Protein 5IZE (pdb70)

Organism: Hantaan virus (strain 76-118) (NCBI:txid11602)

Radius of gyration: 27.07 Å; Cα contacts (8 Å, |Δi|>4): 512; chains: 2; bounding box: 59×76×70 Å

Secondary structure (DSSP, 8-state):
-HHHHHHHHHHHGGGS-SPPPHHHHHHHHHHHHHHHHHHHHHHHHHHT-S-SSS---HHHHHHHTT--HHHHHHHTTPBPTT-TT--BHHHHTT---SEEEEETTEEEEEEEEEES-HHHHHHHHHHHHHHHHHHHHHHHHHHHHTTSSSS--EEEEEEEEEESSSS-EEEE-SS-EE--/-HHHHHHHHHHHGGGS-SPPPHHHHHHHHHHHHHHHHHHHHHHHHHHT-S-SSS---HHHHHHHTT--HHHHHHHTTPBPTT-TT--BHHHHTT---SEEEEETTEEEEEEEEEES-HHHHHHHHHHHHHHHHHHHHHHHHHHHHTTSSSS--EEEEEEEEEE---EE-

GO terms:
  GO:0034062 5'-3' RNA polymerase activity (F, EXP)
  GO:0004519 endonuclease activity (F, IMP)
  GO:0075526 cap snatching (P, IMP)

Structure (mmCIF, N/CA/C/O backbone):
data_5IZE
#
_entry.id   5IZE
#
_cell.length_a   41.200
_cell.length_b   76.150
_cell.length_c   63.720
_cell.angle_alpha   90.00
_cell.angle_beta   103.97
_cell.angle_gamma   90.00
#
_symmetry.space_group_name_H-M   'P 1 21 1'
#
loop_
_entity.id
_entity.type
_entity.pdbx_description
1 polymer 'RNA-directed RNA polymerase L'
2 non-polymer 'MANGANESE (III) ION'
3 water water
#
loop_
_atom_site.group_PDB
_atom_site.id
_atom_site.type_symbol
_atom_site.label_atom_id
_atom_site.label_alt_id
_atom_site.label_comp_id
_atom_site.label_asym_id
_atom_site.label_entity_id
_atom_site.label_seq_id
_atom_site.pdbx_PDB_ins_code
_atom_site.Cartn_x
_atom_site.Cartn_y
_atom_site.Cartn_z
_atom_site.occupancy
_atom_site.B_iso_or_equiv
_atom_site.auth_seq_id
_atom_site.auth_comp_id
_atom_site.auth_asym_id
_atom_site.auth_atom_id
_atom_site.pdbx_PDB_model_num
ATOM 1 N N . GLY A 1 1 ? 43.554 45.468 14.685 1.00 53.65 0 GLY A N 1
ATOM 2 C CA . GLY A 1 1 ? 42.091 45.551 15.009 1.00 48.88 0 GLY A CA 1
ATOM 3 C C . GLY A 1 1 ? 41.806 46.563 16.108 1.00 47.33 0 GLY A C 1
ATOM 4 O O . GLY A 1 1 ? 41.139 47.565 15.881 1.00 46.17 0 GLY A O 1
ATOM 5 N N . MET A 1 2 ? 42.340 46.287 17.297 1.00 44.08 1 MET A N 1
ATOM 6 C CA . MET A 1 2 ? 42.319 47.233 18.435 1.00 49.40 1 MET A CA 1
ATOM 7 C C . MET A 1 2 ? 43.398 48.334 18.364 1.00 52.07 1 MET A C 1
ATOM 8 O O . MET A 1 2 ? 43.376 49.256 19.181 1.00 47.98 1 MET A O 1
ATOM 13 N N . ASP A 1 3 ? 44.324 48.242 17.404 1.00 55.14 2 ASP A N 1
ATOM 14 C CA . ASP A 1 3 ? 45.400 49.237 17.231 1.00 50.49 2 ASP A CA 1
ATOM 15 C C . ASP A 1 3 ? 44.778 50.560 16.879 1.00 42.71 2 ASP A C 1
ATOM 16 O O . ASP A 1 3 ? 45.021 51.589 17.494 1.00 47.76 2 ASP A O 1
ATOM 21 N N . LYS A 1 4 ? 43.960 50.462 15.888 1.00 36.61 3 LYS A N 1
ATOM 22 C CA . LYS A 1 4 ? 43.111 51.518 15.401 1.00 42.77 3 LYS A CA 1
ATOM 23 C C . LYS A 1 4 ? 42.348 52.224 16.524 1.00 37.76 3 LYS A C 1
ATOM 24 O O . LYS A 1 4 ? 42.284 53.452 16.589 1.00 36.72 3 LYS A O 1
ATOM 30 N N . TYR A 1 5 ? 41.727 51.445 17.368 1.00 33.26 4 TYR A N 1
ATOM 31 C CA . TYR A 1 5 ? 40.934 51.968 18.477 1.00 32.97 4 TYR A CA 1
ATOM 32 C C . TYR A 1 5 ? 41.787 52.532 19.615 1.00 32.45 4 TYR A C 1
ATOM 33 O O . TYR A 1 5 ? 41.394 53.502 20.238 1.00 28.43 4 TYR A O 1
ATOM 42 N N . ARG A 1 6 ? 42.960 51.949 19.834 1.00 32.99 5 ARG A N 1
ATOM 43 C CA . ARG A 1 6 ? 43.953 52.506 20.741 1.00 35.35 5 ARG A CA 1
ATOM 44 C C . ARG A 1 6 ? 44.360 53.923 20.298 1.00 35.50 5 ARG A C 1
ATOM 45 O O . ARG A 1 6 ? 44.414 54.856 21.109 1.00 34.54 5 ARG A O 1
ATOM 53 N N . GLU A 1 7 ? 44.609 54.087 19.004 1.00 38.63 6 GLU A N 1
ATOM 54 C CA . GLU A 1 7 ? 44.985 55.393 18.440 1.00 43.14 6 GLU A CA 1
ATOM 55 C C . GLU A 1 7 ? 43.853 56.415 18.518 1.00 37.01 6 GLU A C 1
ATOM 56 O O . GLU A 1 7 ? 44.084 57.561 18.911 1.00 36.14 6 GLU A O 1
ATOM 62 N N . ILE A 1 8 ? 42.639 55.993 18.163 1.00 33.51 7 ILE A N 1
ATOM 63 C CA . ILE A 1 8 ? 41.471 56.861 18.264 1.00 33.83 7 ILE A CA 1
ATOM 64 C C . ILE A 1 8 ? 41.275 57.278 19.711 1.00 29.91 7 ILE A C 1
ATOM 65 O O . ILE A 1 8 ? 41.082 58.458 19.996 1.00 30.73 7 ILE A O 1
ATOM 70 N N . HIS A 1 9 ? 41.335 56.304 20.614 1.00 27.05 8 HIS A N 1
ATOM 71 C CA . HIS A 1 9 ? 41.125 56.575 22.034 1.00 29.09 8 HIS A CA 1
ATOM 72 C C . HIS A 1 9 ? 42.086 57.657 22.523 1.00 28.69 8 HIS A C 1
ATOM 73 O O . HIS A 1 9 ? 41.685 58.594 23.205 1.00 27.52 8 HIS A O 1
ATOM 80 N N . ASN A 1 10 ? 43.354 57.541 22.148 1.00 32.13 9 ASN A N 1
ATOM 81 C CA . ASN A 1 10 ? 44.362 58.484 22.646 1.00 35.77 9 ASN A CA 1
ATOM 82 C C . ASN A 1 10 ? 44.235 59.893 22.082 1.00 37.02 9 ASN A C 1
ATOM 83 O O . ASN A 1 10 ? 44.759 60.844 22.660 1.00 45.43 9 ASN A O 1
ATOM 88 N N . LYS A 1 11 ? 43.484 60.033 20.997 1.00 36.93 10 LYS A N 1
ATOM 89 C CA . LYS A 1 11 ? 43.128 61.344 20.473 1.00 39.93 10 LYS A CA 1
ATOM 90 C C . LYS A 1 11 ? 41.912 61.989 21.147 1.00 38.75 10 LYS A C 1
ATOM 91 O O . LYS A 1 11 ? 41.642 63.174 20.931 1.00 43.97 10 LYS A O 1
ATOM 97 N N . LEU A 1 12 ? 41.179 61.235 21.966 1.00 34.06 11 LEU A N 1
ATOM 98 C CA . LEU A 1 12 ? 40.026 61.790 22.680 1.00 35.35 11 LEU A CA 1
ATOM 99 C C . LEU A 1 12 ? 40.445 62.791 23.761 1.00 40.28 11 LEU A C 1
ATOM 100 O O . LEU A 1 12 ? 39.705 63.728 24.048 1.00 43.29 11 LEU A O 1
ATOM 105 N N . LYS A 1 13 ? 41.629 62.583 24.337 1.00 46.38 12 LYS A N 1
ATOM 106 C CA . LYS A 1 13 ? 42.268 63.535 25.268 1.00 46.81 12 LYS A CA 1
ATOM 107 C C . LYS A 1 13 ? 41.342 63.818 26.460 1.00 44.25 12 LYS A C 1
ATOM 108 O O . LYS A 1 13 ? 41.030 62.891 27.193 1.00 51.08 12 LYS A O 1
ATOM 114 N N . GLU A 1 14 ? 40.855 65.051 26.627 1.00 44.48 13 GLU A N 1
ATOM 115 C CA . GLU A 1 14 ? 39.951 65.388 27.743 1.00 45.53 13 GLU A CA 1
ATOM 116 C C . GLU A 1 14 ? 38.644 64.566 27.782 1.00 33.29 13 GLU A C 1
ATOM 117 O O . GLU A 1 14 ? 38.075 64.351 28.843 1.00 37.46 13 GLU A O 1
ATOM 123 N N . PHE A 1 15 ? 38.189 64.078 26.636 1.00 32.47 14 PHE A N 1
ATOM 124 C CA . PHE A 1 15 ? 36.948 63.283 26.584 1.00 30.89 14 PHE A CA 1
ATOM 125 C C . PHE A 1 15 ? 37.131 61.789 26.843 1.00 33.32 14 PHE A C 1
ATOM 126 O O . PHE A 1 15 ? 36.153 61.058 26.912 1.00 36.30 14 PHE A O 1
ATOM 134 N N . SER A 1 16 ? 38.370 61.332 26.991 1.00 33.44 15 SER A N 1
ATOM 135 C CA . SER A 1 16 ? 38.618 60.047 27.629 1.00 33.91 15 SER A CA 1
ATOM 136 C C . SER A 1 16 ? 39.950 60.111 28.367 1.00 34.96 15 SER A C 1
ATOM 137 O O . SER A 1 16 ? 40.973 59.667 27.851 1.00 39.00 15 SER A O 1
ATOM 140 N N . PRO A 1 17 ? 39.936 60.699 29.582 1.00 38.34 16 PRO A N 1
ATOM 141 C CA . PRO A 1 17 ? 41.190 61.003 30.263 1.00 36.64 16 PRO A CA 1
ATOM 142 C C . PRO A 1 17 ? 41.914 59.795 30.860 1.00 38.43 16 PRO A C 1
ATOM 143 O O . PRO A 1 17 ? 43.076 59.920 31.220 1.00 42.35 16 PRO A O 1
ATOM 147 N N . GLY A 1 18 ? 41.246 58.648 30.965 1.00 38.96 17 GLY A N 1
ATOM 148 C CA . GLY A 1 18 ? 41.894 57.417 31.423 1.00 38.15 17 GLY A CA 1
ATOM 149 C C . GLY A 1 18 ? 42.440 56.588 30.271 1.00 37.14 17 GLY A C 1
ATOM 150 O O . GLY A 1 18 ? 41.781 56.447 29.244 1.00 34.34 17 GLY A O 1
ATOM 151 N N . THR A 1 19 ? 43.642 56.039 30.451 1.00 38.19 18 THR A N 1
ATOM 152 C CA . THR A 1 19 ? 44.210 55.018 29.557 1.00 34.70 18 THR A CA 1
ATOM 153 C C . THR A 1 19 ? 43.187 53.913 29.250 1.00 32.33 18 THR A C 1
ATOM 154 O O . THR A 1 19 ? 42.412 53.501 30.112 1.00 28.69 18 THR A O 1
ATOM 158 N N . LEU A 1 20 ? 43.192 53.434 28.017 1.00 29.45 19 LEU A N 1
ATOM 159 C CA . LEU A 1 20 ? 42.299 52.343 27.614 1.00 30.92 19 LEU A CA 1
ATOM 160 C C . LEU A 1 20 ? 42.513 51.115 28.514 1.00 30.74 19 LEU A C 1
ATOM 161 O O . LEU A 1 20 ? 43.653 50.695 28.722 1.00 34.42 19 LEU A O 1
ATOM 166 N N . THR A 1 21 ? 41.425 50.556 29.048 1.00 26.00 20 THR A N 1
ATOM 167 C CA . THR A 1 21 ? 41.484 49.372 29.928 1.00 29.06 20 THR A CA 1
ATOM 168 C C . THR A 1 21 ? 41.286 48.030 29.203 1.00 30.46 20 THR A C 1
ATOM 169 O O . THR A 1 21 ? 40.729 47.975 28.101 1.00 30.06 20 THR A O 1
ATOM 173 N N . ALA A 1 22 ? 41.714 46.941 29.842 1.00 28.41 21 ALA A N 1
ATOM 174 C CA .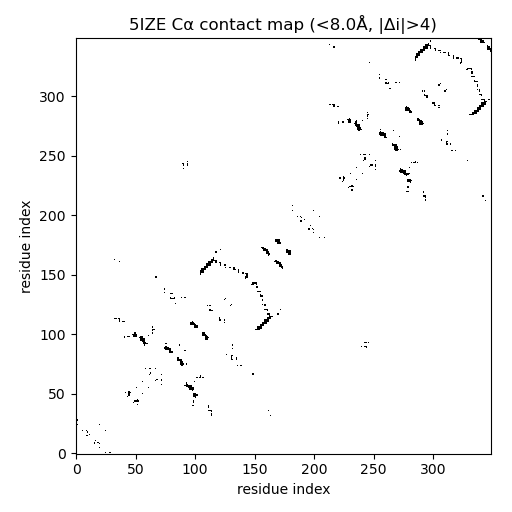 ALA A 1 22 ? 41.555 45.600 29.263 1.00 28.07 21 ALA A CA 1
ATOM 175 C C . ALA A 1 22 ? 40.080 45.239 29.088 1.00 27.31 21 ALA A C 1
ATOM 176 O O . ALA A 1 22 ? 39.680 44.711 28.046 1.00 28.01 21 ALA A O 1
ATOM 178 N N . VAL A 1 23 ? 39.278 45.544 30.100 1.00 27.82 22 VAL A N 1
ATOM 179 C CA . VAL A 1 23 ? 37.849 45.222 30.094 1.00 32.15 22 VAL A CA 1
ATOM 180 C C . VAL A 1 23 ? 37.157 45.975 28.953 1.00 30.13 22 VAL A C 1
ATOM 181 O O . VAL A 1 23 ? 36.333 45.396 28.249 1.00 30.28 22 VAL A O 1
ATOM 185 N N . GLU A 1 24 ? 37.512 47.244 28.759 1.00 26.30 23 GLU A N 1
ATOM 186 C CA . GLU A 1 24 ? 37.009 48.020 27.614 1.00 28.70 23 GLU A CA 1
ATOM 187 C C . GLU A 1 24 ? 37.303 47.339 26.310 1.00 27.77 23 GLU A C 1
ATOM 188 O O . GLU A 1 24 ? 36.403 47.162 25.479 1.00 26.38 23 GLU A O 1
ATOM 194 N N . CYS A 1 25 ? 38.577 46.991 26.129 1.00 25.32 24 CYS A N 1
ATOM 195 C CA . CYS A 1 25 ? 39.043 46.391 24.889 1.00 26.82 24 CYS A CA 1
ATOM 196 C C . CYS A 1 25 ? 38.322 45.090 24.563 1.00 25.70 24 CYS A C 1
ATOM 197 O O . CYS A 1 25 ? 37.982 44.831 23.410 1.00 25.82 24 CYS A O 1
ATOM 200 N N . ILE A 1 26 ? 38.084 44.285 25.588 1.00 26.56 25 ILE A N 1
ATOM 201 C CA . ILE A 1 26 ? 37.369 43.020 25.418 1.00 27.72 25 ILE A CA 1
ATOM 202 C C . ILE A 1 26 ? 35.927 43.286 24.960 1.00 27.32 25 ILE A C 1
ATOM 203 O O . ILE A 1 26 ? 35.461 42.636 24.006 1.00 26.35 25 ILE A O 1
ATOM 208 N N . ASP A 1 27 ? 35.252 44.242 25.605 1.00 26.83 26 ASP A N 1
ATOM 209 C CA . ASP A 1 27 ? 33.914 44.677 25.184 1.00 28.91 26 ASP A CA 1
ATOM 210 C C . ASP A 1 27 ? 33.914 45.162 23.734 1.00 24.54 26 ASP A C 1
ATOM 211 O O . ASP A 1 27 ? 33.025 44.820 22.956 1.00 21.65 26 ASP A O 1
ATOM 216 N N . TYR A 1 28 ? 34.903 45.976 23.388 1.00 20.64 27 TYR A N 1
ATOM 217 C CA . TYR A 1 28 ? 34.947 46.539 22.024 1.00 20.80 27 TYR A CA 1
ATOM 218 C C . TYR A 1 28 ? 35.204 45.438 20.996 1.00 21.61 27 TYR A C 1
ATOM 219 O O . TYR A 1 28 ? 34.570 45.429 19.928 1.00 20.52 27 TYR A O 1
ATOM 228 N N . LEU A 1 29 ? 36.101 44.504 21.314 1.00 21.90 28 LEU A N 1
ATOM 229 C CA . LEU A 1 29 ? 36.316 43.330 20.442 1.00 24.69 28 LEU A CA 1
ATOM 230 C C . LEU A 1 29 ? 35.039 42.524 20.235 1.00 23.11 28 LEU A C 1
ATOM 231 O O . LEU A 1 29 ? 34.715 42.148 19.109 1.00 24.94 28 LEU A O 1
ATOM 236 N N . ASP A 1 30 ? 34.313 42.290 21.319 1.00 20.31 29 ASP A N 1
ATOM 237 C CA . ASP A 1 30 ? 33.019 41.615 21.250 1.00 23.65 29 ASP A CA 1
ATOM 238 C C . ASP A 1 30 ? 32.023 42.337 20.309 1.00 22.19 29 ASP A C 1
ATOM 239 O O . ASP A 1 30 ? 31.306 41.690 19.537 1.00 21.77 29 ASP A O 1
ATOM 244 N N . ARG A 1 31 ? 32.000 43.669 20.359 1.00 19.85 30 ARG A N 1
ATOM 245 C CA . ARG A 1 31 ? 31.150 44.451 19.467 1.00 18.64 30 ARG A CA 1
ATOM 246 C C . ARG A 1 31 ? 31.566 44.268 18.017 1.00 17.99 30 ARG A C 1
ATOM 247 O O . ARG A 1 31 ? 30.712 44.127 17.137 1.00 19.72 30 ARG A O 1
ATOM 255 N N . LEU A 1 32 ? 32.869 44.228 17.777 1.00 19.66 31 LEU A N 1
ATOM 256 C CA . LEU A 1 32 ? 33.392 44.015 16.424 1.00 20.52 31 LEU A CA 1
ATOM 257 C C . LEU A 1 32 ? 33.042 42.618 15.909 1.00 20.76 31 LEU A C 1
ATOM 258 O O . LEU A 1 32 ? 32.662 42.467 14.752 1.00 19.59 31 LEU A O 1
ATOM 263 N N . TYR A 1 33 ? 33.142 41.614 16.772 1.00 20.50 32 TYR A N 1
ATOM 264 C CA . TYR A 1 33 ? 32.767 40.236 16.392 1.00 21.13 32 TYR A CA 1
ATOM 265 C C . TYR A 1 33 ? 31.296 40.077 16.073 1.00 18.58 32 TYR A C 1
ATOM 266 O O . TYR A 1 33 ? 30.952 39.306 15.163 1.00 19.78 32 TYR A O 1
ATOM 275 N N . ALA A 1 34 ? 30.450 40.783 16.818 1.00 18.81 33 ALA A N 1
ATOM 276 C CA . ALA A 1 34 ? 29.007 40.763 16.604 1.00 20.46 33 ALA A CA 1
ATOM 277 C C . ALA A 1 34 ? 28.663 41.350 15.231 1.00 20.73 33 ALA A C 1
ATOM 278 O O . ALA A 1 34 ? 27.825 40.796 14.498 1.00 18.80 33 ALA A O 1
ATOM 280 N N . VAL A 1 35 ? 29.386 42.412 14.849 1.00 19.25 34 VAL A N 1
ATOM 281 C CA . VAL A 1 35 ? 29.166 43.022 13.535 1.00 19.17 34 VAL A CA 1
ATOM 282 C C . VAL A 1 35 ? 29.673 42.124 12.425 1.00 18.40 34 VAL A C 1
ATOM 283 O O . VAL A 1 35 ? 29.021 42.019 11.360 1.00 17.63 34 VAL A O 1
ATOM 287 N N . ARG A 1 36 ? 30.808 41.482 12.660 1.00 18.13 35 ARG A N 1
ATOM 288 C CA . ARG A 1 36 ? 31.305 40.506 11.685 1.00 17.63 35 ARG A CA 1
ATOM 289 C C . ARG A 1 36 ? 30.280 39.379 11.487 1.00 16.47 35 ARG A C 1
ATOM 290 O O . ARG A 1 36 ? 29.998 38.988 10.375 1.00 17.13 35 ARG A O 1
ATOM 298 N N . HIS A 1 37 ? 29.718 38.886 12.575 1.00 15.37 36 HIS A N 1
ATOM 299 C CA . HIS A 1 37 ? 28.699 37.841 12.489 1.00 16.41 36 HIS A CA 1
ATOM 300 C C . HIS A 1 37 ? 27.527 38.304 11.628 1.00 16.75 36 HIS A C 1
ATOM 301 O O . HIS A 1 37 ? 27.098 37.619 10.686 1.00 16.05 36 HIS A O 1
ATOM 308 N N . ASP A 1 38 ? 27.037 39.498 11.944 1.00 16.62 37 ASP A N 1
ATOM 309 C CA . ASP A 1 38 ? 25.861 40.021 11.258 1.00 18.56 37 ASP A CA 1
ATOM 310 C C . ASP A 1 38 ? 26.091 40.308 9.780 1.00 16.71 37 ASP A C 1
ATOM 311 O O . ASP A 1 38 ? 25.190 40.072 8.951 1.00 16.52 37 ASP A O 1
ATOM 316 N N . ILE A 1 39 ? 27.283 40.775 9.438 1.00 14.29 38 ILE A N 1
ATOM 317 C CA . ILE A 1 39 ? 27.590 41.017 8.023 1.00 15.33 38 ILE A CA 1
ATOM 318 C C . ILE A 1 39 ? 27.613 39.695 7.259 1.00 15.53 38 ILE A C 1
ATOM 319 O O . ILE A 1 39 ? 27.013 39.587 6.190 1.00 14.48 38 ILE A O 1
ATOM 324 N N . VAL A 1 40 ? 28.294 38.693 7.801 1.00 15.48 39 VAL A N 1
ATOM 325 C CA . VAL A 1 40 ? 28.386 37.388 7.105 1.00 14.76 39 VAL A CA 1
ATOM 326 C C . VAL A 1 40 ? 26.992 36.745 7.020 1.00 14.42 39 VAL A C 1
ATOM 327 O O . VAL A 1 40 ? 26.626 36.165 6.003 1.00 14.65 39 VAL A O 1
ATOM 331 N N . ASP A 1 41 ? 26.213 36.884 8.091 1.00 14.05 40 ASP A N 1
ATOM 332 C CA . ASP A 1 41 ? 24.818 36.434 8.081 1.00 14.75 40 ASP A CA 1
ATOM 333 C C . ASP A 1 41 ? 23.995 37.142 6.971 1.00 14.92 40 ASP A C 1
ATOM 334 O O . ASP A 1 41 ? 23.262 36.486 6.229 1.00 15.18 40 ASP A O 1
ATOM 339 N N . GLN A 1 42 ? 24.160 38.461 6.844 1.00 15.61 41 GLN A N 1
ATOM 340 C CA . GLN A 1 42 ? 23.509 39.215 5.780 1.00 16.30 41 GLN A CA 1
ATOM 341 C C . GLN A 1 42 ? 23.931 38.748 4.382 1.00 16.01 41 GLN A C 1
ATOM 342 O O . GLN A 1 42 ? 23.108 38.728 3.465 1.00 16.09 41 GLN A O 1
ATOM 348 N N . MET A 1 43 ? 25.206 38.386 4.229 1.00 14.62 42 MET A N 1
ATOM 349 C CA . MET A 1 43 ? 25.709 37.878 2.949 1.00 14.15 42 MET A CA 1
ATOM 350 C C . MET A 1 43 ? 24.960 36.634 2.501 1.00 14.50 42 MET A C 1
ATOM 351 O O . MET A 1 43 ? 24.585 36.515 1.339 1.00 16.56 42 MET A O 1
ATOM 356 N N . ILE A 1 44 ? 24.767 35.719 3.438 1.00 15.52 43 ILE A N 1
ATOM 357 C CA . ILE A 1 44 ? 24.034 34.472 3.187 1.00 16.01 43 ILE A CA 1
ATOM 358 C C . ILE A 1 44 ? 22.557 34.772 2.912 1.00 17.17 43 ILE A C 1
ATOM 359 O O . ILE A 1 44 ? 21.932 34.182 2.002 1.00 16.77 43 ILE A O 1
ATOM 364 N N . LYS A 1 45 ? 21.999 35.710 3.675 1.00 16.29 44 LYS A N 1
ATOM 365 C CA . LYS A 1 45 ? 20.605 36.123 3.481 1.00 18.11 44 LYS A CA 1
ATOM 366 C C . LYS A 1 45 ? 20.365 36.748 2.123 1.00 20.04 44 LYS A C 1
ATOM 367 O O . LYS A 1 45 ? 19.292 36.561 1.528 1.00 21.71 44 LYS A O 1
ATOM 373 N N . HIS A 1 46 ? 21.359 37.455 1.613 1.00 18.25 45 HIS A N 1
ATOM 374 C CA . HIS A 1 46 ? 21.199 38.160 0.344 1.00 19.85 45 HIS A CA 1
ATOM 375 C C . HIS A 1 46 ? 20.872 37.212 -0.808 1.00 20.87 45 HIS A C 1
ATOM 376 O O . HIS A 1 46 ? 19.975 37.489 -1.624 1.00 22.62 45 HIS A O 1
ATOM 383 N N . ASP A 1 47 ? 21.572 36.096 -0.881 1.00 19.16 46 ASP A N 1
ATOM 384 C CA . ASP A 1 47 ? 21.435 35.227 -2.067 1.00 19.34 46 ASP A CA 1
ATOM 385 C C . ASP A 1 47 ? 21.301 33.730 -1.800 1.00 19.95 46 ASP A C 1
ATOM 386 O O . ASP A 1 47 ? 21.343 32.935 -2.738 1.00 20.54 46 ASP A O 1
ATOM 391 N N . TRP A 1 48 ? 21.112 33.336 -0.539 1.00 18.59 47 TRP A N 1
ATOM 392 C CA . TRP A 1 48 ? 20.884 31.933 -0.202 1.00 18.28 47 TRP A CA 1
ATOM 393 C C . TRP A 1 48 ? 19.601 31.731 0.591 1.00 18.11 47 TRP A C 1
ATOM 394 O O . TRP A 1 48 ? 18.760 30.917 0.194 1.00 18.80 47 TRP A O 1
ATOM 405 N N . SER A 1 49 ? 19.444 32.456 1.695 1.00 16.35 48 SER A N 1
ATOM 406 C CA . SER A 1 49 ? 18.387 32.169 2.659 1.00 17.00 48 SER A CA 1
ATOM 407 C C . SER A 1 49 ? 17.003 32.487 2.129 1.00 18.06 48 SER A C 1
ATOM 408 O O . SER A 1 49 ? 16.827 33.436 1.357 1.00 19.21 48 SER A O 1
ATOM 411 N N . ASP A 1 50 ? 16.022 31.693 2.558 1.00 19.11 49 ASP A N 1
ATOM 412 C CA . ASP A 1 50 ? 14.621 32.048 2.348 1.00 20.07 49 ASP A CA 1
ATOM 413 C C . ASP A 1 50 ? 14.237 33.198 3.262 1.00 20.11 49 ASP A C 1
ATOM 414 O O . ASP A 1 50 ? 13.384 34.008 2.910 1.00 22.90 49 ASP A O 1
ATOM 419 N N . ASN A 1 51 ? 14.854 33.256 4.444 1.00 21.05 50 ASN A N 1
ATOM 420 C CA . ASN A 1 51 ? 14.572 34.322 5.409 1.00 21.47 50 ASN A CA 1
ATOM 421 C C . ASN A 1 51 ? 15.507 35.507 5.214 1.00 22.72 50 ASN A C 1
ATOM 422 O O . ASN A 1 51 ? 16.623 35.524 5.715 1.00 25.84 50 ASN A O 1
ATOM 427 N N . LYS A 1 52 ? 15.045 36.484 4.443 1.00 23.10 51 LYS A N 1
ATOM 428 C CA . LYS A 1 52 ? 15.893 37.607 4.038 1.00 29.08 51 LYS A CA 1
ATOM 429 C C . LYS A 1 52 ? 16.058 38.642 5.145 1.00 29.70 51 LYS A C 1
ATOM 430 O O . LYS A 1 52 ? 17.018 39.408 5.112 1.00 30.51 51 LYS A O 1
ATOM 436 N N . ASP A 1 53 ? 15.136 38.673 6.109 1.00 32.33 52 ASP A N 1
ATOM 437 C CA . ASP A 1 53 ? 15.107 39.737 7.115 1.00 41.24 52 ASP A CA 1
ATOM 438 C C . ASP A 1 53 ? 15.684 39.313 8.455 1.00 46.81 52 ASP A C 1
ATOM 439 O O . ASP A 1 53 ? 16.635 39.933 8.944 1.00 53.24 52 ASP A O 1
ATOM 444 N N . SER A 1 54 ? 15.135 38.264 9.050 1.00 38.15 53 SER A N 1
ATOM 445 C CA . SER A 1 54 ? 15.653 37.819 10.334 1.00 39.11 53 SER A CA 1
ATOM 446 C C . SER A 1 54 ? 15.624 36.316 10.461 1.00 32.11 53 SER A C 1
ATOM 447 O O . SER A 1 54 ? 15.050 35.629 9.640 1.00 28.62 53 SER A O 1
ATOM 450 N N . GLU A 1 55 ? 16.309 35.823 11.481 1.00 31.54 54 GLU A N 1
ATOM 451 C CA . GLU A 1 55 ? 16.244 34.416 11.858 1.00 29.50 54 GLU A CA 1
ATOM 452 C C . GLU A 1 55 ? 14.808 34.022 12.258 1.00 29.16 54 GLU A C 1
ATOM 453 O O . GLU A 1 55 ? 14.044 34.835 12.754 1.00 29.58 54 GLU A O 1
ATOM 459 N N . GLU A 1 56 ? 14.469 32.766 12.027 1.00 24.82 55 GLU A N 1
ATOM 460 C CA . GLU A 1 56 ? 13.113 32.287 12.159 1.00 27.76 55 GLU A CA 1
ATOM 461 C C . GLU A 1 56 ? 13.105 31.108 13.104 1.00 23.70 55 GLU A C 1
ATOM 462 O O . GLU A 1 56 ? 14.060 30.332 13.129 1.00 25.25 55 GLU A O 1
ATOM 468 N N . ALA A 1 57 ? 12.029 30.964 13.877 1.00 21.68 56 ALA A N 1
ATOM 469 C CA . ALA A 1 57 ? 11.877 29.824 14.788 1.00 21.12 56 ALA A CA 1
ATOM 470 C C . ALA A 1 57 ? 11.684 28.521 13.996 1.00 19.52 56 ALA A C 1
ATOM 471 O O . ALA A 1 57 ? 10.982 28.505 12.976 1.00 20.94 56 ALA A O 1
ATOM 473 N N . ILE A 1 58 ? 12.320 27.453 14.469 1.00 18.60 57 ILE A N 1
ATOM 474 C CA . ILE A 1 58 ? 12.272 26.145 13.797 1.00 17.49 57 ILE A CA 1
ATOM 475 C C . ILE A 1 58 ? 10.831 25.657 13.571 1.00 18.41 57 ILE A C 1
ATOM 476 O O . ILE A 1 58 ? 10.520 25.160 12.503 1.00 17.19 57 ILE A O 1
ATOM 481 N N . GLY A 1 59 ? 9.955 25.844 14.556 1.00 20.32 58 GLY A N 1
ATOM 482 C CA . GLY A 1 59 ? 8.530 25.463 14.399 1.00 20.67 58 GLY A CA 1
ATOM 483 C C . GLY A 1 59 ? 7.856 26.160 13.219 1.00 20.09 58 GLY A C 1
ATOM 484 O O . GLY A 1 59 ? 7.084 25.552 12.466 1.00 22.03 58 GLY A O 1
ATOM 485 N N . LYS A 1 60 ? 8.200 27.428 13.030 1.00 20.20 59 LYS A N 1
ATOM 486 C CA . LYS A 1 60 ? 7.678 28.238 11.920 1.00 24.09 59 LYS A CA 1
ATOM 487 C C . LYS A 1 60 ? 8.215 27.764 10.577 1.00 20.41 59 LYS A C 1
ATOM 488 O O . LYS A 1 60 ? 7.480 27.683 9.593 1.00 20.50 59 LYS A O 1
ATOM 494 N N . VAL A 1 61 ? 9.508 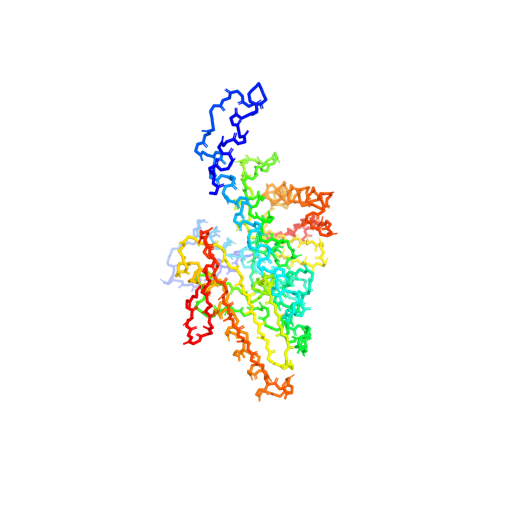27.449 10.529 1.00 21.46 60 VAL A N 1
ATOM 495 C CA . VAL A 1 61 ? 10.120 26.924 9.303 1.00 18.07 60 VAL A CA 1
ATOM 496 C C . VAL A 1 61 ? 9.423 25.629 8.868 1.00 15.75 60 VAL A C 1
ATOM 497 O O . VAL A 1 61 ? 9.171 25.422 7.682 1.00 17.35 60 VAL A O 1
ATOM 501 N N . LEU A 1 62 ? 9.123 24.769 9.837 1.00 16.22 61 LEU A N 1
ATOM 502 C CA . LEU A 1 62 ? 8.399 23.509 9.554 1.00 19.39 61 LEU A CA 1
ATOM 503 C C . LEU A 1 62 ? 7.043 23.781 8.907 1.00 19.57 61 LEU A C 1
ATOM 504 O O . LEU A 1 62 ? 6.700 23.174 7.889 1.00 19.54 61 LEU A O 1
ATOM 509 N N . LEU A 1 63 ? 6.318 24.749 9.451 1.00 21.20 62 LEU A N 1
ATOM 510 C CA . LEU A 1 63 ? 5.050 25.191 8.841 1.00 22.36 62 LEU A CA 1
ATOM 511 C C . LEU A 1 63 ? 5.253 25.713 7.412 1.00 22.26 62 LEU A C 1
ATOM 512 O O . LEU A 1 63 ? 4.551 25.301 6.490 1.00 21.73 62 LEU A O 1
ATOM 517 N N . PHE A 1 64 ? 6.245 26.589 7.225 1.00 22.82 63 PHE A N 1
ATOM 518 C CA . PHE A 1 64 ? 6.576 27.102 5.898 1.00 22.71 63 PHE A CA 1
ATOM 519 C C . PHE A 1 64 ? 6.928 25.979 4.911 1.00 21.51 63 PHE A C 1
ATOM 520 O O . PHE A 1 64 ? 6.654 26.094 3.721 1.00 22.36 63 PHE A O 1
ATOM 528 N N . ALA A 1 65 ? 7.549 24.914 5.412 1.00 20.78 64 ALA A N 1
ATOM 529 C CA . ALA A 1 65 ? 7.919 23.762 4.592 1.00 21.19 64 ALA A CA 1
ATOM 530 C C . ALA A 1 65 ? 6.776 22.779 4.324 1.00 24.07 64 ALA A C 1
ATOM 531 O O . ALA A 1 65 ? 6.987 21.762 3.655 1.00 24.96 64 ALA A O 1
ATOM 533 N N . GLY A 1 66 ? 5.582 23.068 4.835 1.00 23.54 65 GLY A N 1
ATOM 534 C CA . GLY A 1 66 ? 4.415 22.261 4.549 1.00 24.66 65 GLY A CA 1
ATOM 535 C C . GLY A 1 66 ? 4.074 21.214 5.584 1.00 22.58 65 GLY A C 1
ATOM 536 O O . GLY A 1 66 ? 3.229 20.367 5.327 1.00 25.78 65 GLY A O 1
ATOM 537 N N . VAL A 1 67 ? 4.717 21.248 6.754 1.00 21.42 66 VAL A N 1
ATOM 538 C CA . VAL A 1 67 ? 4.379 20.303 7.810 1.00 21.40 66 VAL A CA 1
ATOM 539 C C . VAL A 1 67 ? 3.033 20.771 8.378 1.00 21.46 66 VAL A C 1
ATOM 540 O O . VAL A 1 67 ? 2.904 21.930 8.800 1.00 23.91 66 VAL A O 1
ATOM 544 N N . PRO A 1 68 ? 2.036 19.873 8.416 1.00 21.42 67 PRO A N 1
ATOM 545 C CA . PRO A 1 68 ? 0.724 20.316 8.932 1.00 22.08 67 PRO A CA 1
ATOM 546 C C . PRO A 1 68 ? 0.761 20.753 10.396 1.00 21.16 67 PRO A C 1
ATOM 547 O O . PRO A 1 68 ? 1.516 20.219 11.212 1.00 21.38 67 PRO A O 1
ATOM 551 N N . SER A 1 69 ? -0.073 21.720 10.721 1.00 21.87 68 SER A N 1
ATOM 552 C CA . SER A 1 69 ? -0.098 22.267 12.059 1.00 22.79 68 SER A CA 1
ATOM 553 C C . SER A 1 69 ? -0.411 21.190 13.113 1.00 21.58 68 SER A C 1
ATOM 554 O O . SER A 1 69 ? 0.136 21.227 14.213 1.00 21.90 68 SER A O 1
ATOM 557 N N . ASN A 1 70 ? -1.269 20.216 12.781 1.00 25.06 69 ASN A N 1
ATOM 558 C CA . ASN A 1 70 ? -1.569 19.123 13.736 1.00 24.57 69 ASN A CA 1
ATOM 559 C C . ASN A 1 70 ? -0.351 18.223 14.007 1.00 22.40 69 ASN A C 1
ATOM 560 O O . ASN A 1 70 ? -0.186 17.699 15.096 1.00 21.82 69 ASN A O 1
ATOM 565 N N . ILE A 1 71 ? 0.486 18.056 12.993 1.00 21.99 70 ILE A N 1
ATO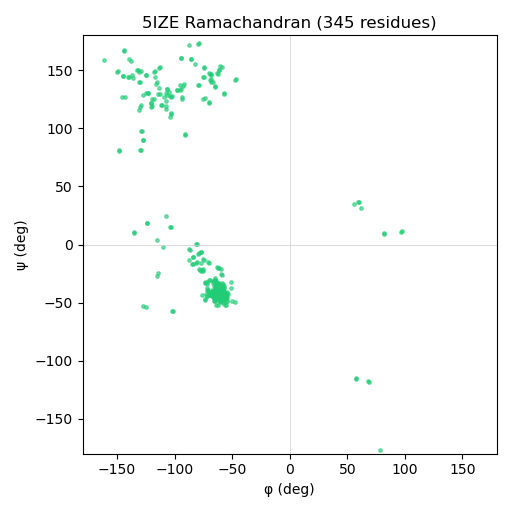M 566 C CA . ILE A 1 71 ? 1.744 17.266 13.141 1.00 22.68 70 ILE A CA 1
ATOM 567 C C . ILE A 1 71 ? 2.731 18.002 14.051 1.00 21.26 70 ILE A C 1
ATOM 568 O O . ILE A 1 71 ? 3.335 17.413 14.962 1.00 22.10 70 ILE A O 1
ATOM 573 N N . ILE A 1 72 ? 2.845 19.307 13.844 1.00 21.61 71 ILE A N 1
ATOM 574 C CA . ILE A 1 72 ? 3.702 20.133 14.701 1.00 25.57 71 ILE A CA 1
ATOM 575 C C . ILE A 1 72 ? 3.241 20.051 16.152 1.00 24.06 71 ILE A C 1
ATOM 576 O O . ILE A 1 72 ? 4.054 19.848 17.058 1.00 23.17 71 ILE A O 1
ATOM 581 N N . THR A 1 73 ? 1.928 20.158 16.378 1.00 25.54 72 THR A N 1
ATOM 582 C CA . THR A 1 73 ? 1.401 20.022 17.724 1.00 24.57 72 THR A CA 1
ATOM 583 C C . THR A 1 73 ? 1.760 18.664 18.339 1.00 23.26 72 THR A C 1
ATOM 584 O O . THR A 1 73 ? 2.216 18.604 19.487 1.00 26.22 72 THR A O 1
ATOM 588 N N . ALA A 1 74 ? 1.551 17.584 17.591 1.00 23.39 73 ALA A N 1
ATOM 589 C CA . ALA A 1 74 ? 1.892 16.228 18.052 1.00 23.99 73 ALA A CA 1
ATOM 590 C C . ALA A 1 74 ? 3.372 16.100 18.450 1.00 26.31 73 ALA A C 1
ATOM 591 O O . ALA A 1 74 ? 3.703 15.470 19.451 1.00 29.34 73 ALA A O 1
ATOM 593 N N . LEU A 1 75 ? 4.241 16.721 17.662 1.00 25.81 74 LEU A N 1
ATOM 594 C CA . LEU A 1 75 ? 5.698 16.661 17.901 1.00 25.29 74 LEU A CA 1
ATOM 595 C C . LEU A 1 75 ? 6.145 17.348 19.191 1.00 28.44 74 LEU A C 1
ATOM 596 O O . LEU A 1 75 ? 7.105 16.903 19.822 1.00 29.13 74 LEU A O 1
ATOM 601 N N . GLU A 1 76 ? 5.432 18.403 19.591 1.00 31.08 75 GLU A N 1
ATOM 602 C CA . GLU A 1 76 ? 5.821 19.229 20.754 1.00 33.82 75 GLU A CA 1
ATOM 603 C C . GLU A 1 76 ? 6.119 18.507 22.080 1.00 36.81 75 GLU A C 1
ATOM 604 O O . GLU A 1 76 ? 7.050 18.914 22.809 1.00 35.65 75 GLU A O 1
ATOM 610 N N . LYS A 1 77 ? 5.356 17.445 22.382 1.00 37.92 76 LYS A N 1
ATOM 611 C CA . LYS A 1 77 ? 5.498 16.724 23.670 1.00 42.05 76 LYS A CA 1
ATOM 612 C C . LYS A 1 77 ? 6.715 15.816 23.697 1.00 36.72 76 LYS A C 1
ATOM 613 O O . LYS A 1 77 ? 7.142 15.403 24.774 1.00 41.44 76 LYS A O 1
ATOM 619 N N . LYS A 1 78 ? 7.298 15.522 22.534 1.00 35.86 77 LYS A N 1
ATOM 620 C CA . LYS A 1 78 ? 8.375 14.544 22.471 1.00 33.21 77 LYS A CA 1
ATOM 621 C C . LYS A 1 78 ? 9.685 15.114 23.006 1.00 32.68 77 LYS A C 1
ATOM 622 O O . LYS A 1 78 ? 9.965 16.287 22.828 1.00 34.53 77 LYS A O 1
ATOM 628 N N . ILE A 1 79 ? 10.468 14.267 23.668 1.00 33.78 78 ILE A N 1
ATOM 629 C CA . ILE A 1 79 ? 11.775 14.646 24.212 1.00 36.44 78 ILE A CA 1
ATOM 630 C C . ILE A 1 79 ? 12.855 14.195 23.231 1.00 34.52 78 ILE A C 1
ATOM 631 O O . ILE A 1 79 ? 12.852 13.055 22.770 1.00 32.84 78 ILE A O 1
ATOM 636 N N . ILE A 1 80 ? 13.794 15.091 22.939 1.00 34.63 79 ILE A N 1
ATOM 637 C CA . ILE A 1 80 ? 14.851 14.823 21.960 1.00 31.02 79 ILE A CA 1
ATOM 638 C C . ILE A 1 80 ? 15.800 13.783 22.557 1.00 32.49 79 ILE A C 1
ATOM 639 O O . ILE A 1 80 ? 16.354 14.029 23.631 1.00 38.97 79 ILE A O 1
ATOM 644 N N . PRO A 1 81 ? 15.993 12.623 21.876 1.00 37.54 80 PRO A N 1
ATOM 645 C CA . PRO A 1 81 ? 16.997 11.677 22.374 1.00 38.38 80 PRO A CA 1
ATOM 646 C C . PRO A 1 81 ? 18.425 12.201 22.320 1.00 42.17 80 PRO A C 1
ATOM 647 O O . PRO A 1 81 ? 18.886 12.814 21.335 1.00 37.99 80 PRO A O 1
ATOM 651 N N . ASN A 1 82 ? 19.071 11.954 23.411 1.00 44.26 81 ASN A N 1
ATOM 652 C CA . ASN A 1 82 ? 20.453 12.298 23.575 1.00 46.83 81 ASN A CA 1
ATOM 653 C C . ASN A 1 82 ? 20.711 13.814 23.465 1.00 45.11 81 ASN A C 1
ATOM 654 O O . ASN A 1 82 ? 21.778 14.241 23.028 1.00 45.95 81 ASN A O 1
ATOM 659 N N . HIS A 1 83 ? 19.754 14.626 23.865 1.00 38.02 82 HIS A N 1
ATOM 660 C CA . HIS A 1 83 ? 19.951 16.065 23.953 1.00 34.50 82 HIS A CA 1
ATOM 661 C C . HIS A 1 83 ? 20.737 16.337 25.260 1.00 36.13 82 HIS A C 1
ATOM 662 O O . HIS A 1 83 ? 20.425 15.734 26.290 1.00 32.75 82 HIS A O 1
ATOM 669 N N . PRO A 1 84 ? 21.747 17.237 25.228 1.00 37.06 83 PRO A N 1
ATOM 670 C CA . PRO A 1 84 ? 22.551 17.466 26.449 1.00 37.57 83 PRO A CA 1
ATOM 671 C C . PRO A 1 84 ? 21.814 17.955 27.714 1.00 35.66 83 PRO A C 1
ATOM 672 O O . PRO A 1 84 ? 22.353 17.844 28.809 1.00 40.34 83 PRO A O 1
ATOM 676 N N . THR A 1 85 ? 20.634 18.541 27.542 1.00 33.63 84 THR A N 1
ATOM 677 C CA . THR A 1 85 ? 19.743 18.941 28.643 1.00 35.07 84 THR A CA 1
ATOM 678 C C . THR A 1 85 ? 18.300 18.366 28.596 1.00 33.59 84 THR A C 1
ATOM 679 O O . THR A 1 85 ? 17.397 18.875 29.270 1.00 36.82 84 THR A O 1
ATOM 683 N N . GLY A 1 86 ? 18.075 17.304 27.828 1.00 31.30 85 GLY A N 1
ATOM 684 C CA . GLY A 1 86 ? 16.736 16.668 27.753 1.00 33.99 85 GLY A CA 1
ATOM 685 C C . GLY A 1 86 ? 15.604 17.582 27.275 1.00 33.29 85 GLY A C 1
ATOM 686 O O . GLY A 1 86 ? 14.470 17.487 27.738 1.00 36.71 85 GLY A O 1
ATOM 687 N N . LYS A 1 87 ? 15.921 18.466 26.338 1.00 30.92 86 LYS A N 1
ATOM 688 C CA . LYS A 1 87 ? 14.988 19.467 25.824 1.00 29.29 86 LYS A CA 1
ATOM 689 C C . LYS A 1 87 ? 13.867 18.807 25.012 1.00 27.59 86 LYS A C 1
ATOM 690 O O . LYS A 1 87 ? 14.096 17.817 24.301 1.00 27.42 86 LYS A O 1
ATOM 696 N N . SER A 1 88 ? 12.658 19.346 25.153 1.00 26.93 87 SER A N 1
ATOM 697 C CA . SER A 1 88 ? 11.495 18.883 24.398 1.00 29.78 87 SER A CA 1
ATOM 698 C C . SER A 1 88 ? 11.453 19.589 23.043 1.00 27.08 87 SER A C 1
ATOM 699 O O . SER A 1 88 ? 12.014 20.661 22.883 1.00 27.22 87 SER A O 1
ATOM 702 N N . LEU A 1 89 ? 10.734 19.018 22.091 1.00 25.83 88 LEU A N 1
ATOM 703 C CA . LEU A 1 89 ? 10.544 19.709 20.819 1.00 24.82 88 LEU A CA 1
ATOM 704 C C . LEU A 1 89 ? 9.751 21.000 20.944 1.00 24.08 88 LEU A C 1
ATOM 705 O O . LEU A 1 89 ? 9.995 21.912 20.190 1.00 26.34 88 LEU A O 1
ATOM 710 N N . LYS A 1 90 ? 8.828 21.097 21.911 1.00 25.74 89 LYS A N 1
ATOM 711 C CA . LYS A 1 90 ? 8.136 22.368 22.162 1.00 24.38 89 LYS A CA 1
ATOM 712 C C . LYS A 1 90 ? 9.129 23.521 22.421 1.00 24.87 89 LYS A C 1
ATOM 713 O O . LYS A 1 90 ? 8.965 24.615 21.901 1.00 25.05 89 LYS A O 1
ATOM 719 N N . ALA A 1 91 ? 10.172 23.252 23.202 1.00 23.98 90 ALA A N 1
ATOM 720 C CA . ALA A 1 91 ? 11.218 24.251 23.471 1.00 26.31 90 ALA A CA 1
ATOM 721 C C . ALA A 1 91 ? 12.111 24.432 22.234 1.00 24.57 90 ALA A C 1
ATOM 722 O O . ALA A 1 91 ? 12.401 25.549 21.803 1.00 25.98 90 ALA A O 1
ATOM 724 N N . PHE A 1 92 ? 12.539 23.308 21.674 1.00 22.79 91 PHE A N 1
ATOM 725 C CA . PHE A 1 92 ? 13.418 23.316 20.488 1.00 22.62 91 PHE A CA 1
ATOM 726 C C . PHE A 1 92 ? 12.818 24.072 19.300 1.00 23.91 91 PHE A C 1
ATOM 727 O O . PHE A 1 92 ? 13.550 24.783 18.573 1.00 23.57 91 PHE A O 1
ATOM 735 N N . PHE A 1 93 ? 11.497 23.952 19.108 1.00 21.68 92 PHE A N 1
ATOM 736 C CA . PHE A 1 93 ? 10.805 24.677 18.032 1.00 21.55 92 PHE A CA 1
ATOM 737 C C . PHE A 1 93 ? 10.849 26.199 18.155 1.00 21.74 92 PHE A C 1
ATOM 738 O O . PHE A 1 93 ? 10.616 26.899 17.174 1.00 22.77 92 PHE A O 1
ATOM 746 N N . LYS A 1 94 ? 11.127 26.712 19.348 1.00 23.25 93 LYS A N 1
ATOM 747 C CA . LYS A 1 94 ? 11.304 28.155 19.543 1.00 24.95 93 LYS A CA 1
ATOM 748 C C . LYS A 1 94 ? 12.669 28.689 19.157 1.00 27.79 93 LYS A C 1
ATOM 749 O O . LYS A 1 94 ? 12.838 29.892 19.001 1.00 32.51 93 LYS A O 1
ATOM 755 N N . MET A 1 95 ? 13.624 27.804 18.986 1.00 28.47 94 MET A N 1
ATOM 756 C CA . MET A 1 95 ? 14.989 28.221 18.694 1.00 25.28 94 MET A CA 1
ATOM 757 C C . MET A 1 95 ? 15.104 28.689 17.256 1.00 23.34 94 MET A C 1
ATOM 758 O O . MET A 1 95 ? 14.344 28.254 16.392 1.00 20.48 94 MET A O 1
ATOM 763 N N . THR 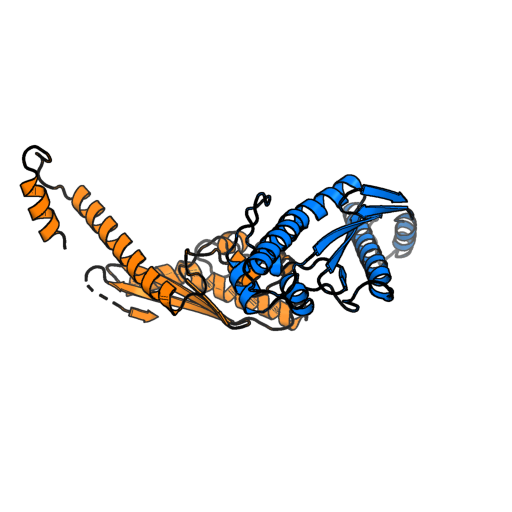A 1 96 ? 16.063 29.574 17.025 1.00 21.18 95 THR A N 1
ATOM 764 C CA . THR A 1 96 ? 16.139 30.384 15.801 1.00 21.72 95 THR A CA 1
ATOM 765 C C . THR A 1 96 ? 17.540 30.303 15.172 1.00 21.66 95 THR A C 1
ATOM 766 O O . THR A 1 96 ? 18.371 31.214 15.344 1.00 20.66 95 THR A O 1
ATOM 770 N N . PRO A 1 97 ? 17.809 29.226 14.422 1.00 20.76 96 PRO A N 1
ATOM 771 C CA . PRO A 1 97 ? 19.056 29.219 13.647 1.00 18.94 96 PRO A CA 1
ATOM 772 C C . PRO A 1 97 ? 19.088 30.400 12.673 1.00 17.24 96 PRO A C 1
ATOM 773 O O . PRO A 1 97 ? 18.036 30.889 12.244 1.00 16.94 96 PRO A O 1
ATOM 777 N N . ASP A 1 98 ? 20.287 30.857 12.325 1.00 14.25 97 ASP A N 1
ATOM 778 C CA . ASP A 1 98 ? 20.425 32.075 11.545 1.00 14.43 97 ASP A CA 1
ATOM 779 C C . ASP A 1 98 ? 19.698 32.073 10.210 1.00 14.01 97 ASP A C 1
ATOM 780 O O . ASP A 1 98 ? 18.992 33.048 9.880 1.00 15.17 97 ASP A O 1
ATOM 785 N N . ASN A 1 99 ? 19.831 30.962 9.475 1.00 14.98 98 ASN A N 1
ATOM 786 C CA . ASN A 1 99 ? 19.387 30.887 8.079 1.00 14.13 98 ASN A CA 1
ATOM 787 C C . ASN A 1 99 ? 18.752 29.560 7.780 1.00 14.37 98 ASN A C 1
ATOM 788 O O . ASN A 1 99 ? 19.181 28.528 8.292 1.00 14.16 98 ASN A O 1
ATOM 793 N N . TYR A 1 100 ? 17.734 29.595 6.930 1.00 14.47 99 TYR A N 1
ATOM 794 C CA . TYR A 1 100 ? 17.177 28.367 6.383 1.00 14.73 99 TYR A CA 1
ATOM 795 C C . TYR A 1 100 ? 16.830 28.531 4.908 1.00 15.32 99 TYR A C 1
ATOM 796 O O . TYR A 1 100 ? 16.658 29.640 4.414 1.00 15.58 99 TYR A O 1
ATOM 805 N N . LYS A 1 101 ? 16.727 27.400 4.233 1.00 15.60 100 LYS A N 1
ATOM 806 C CA . LYS A 1 101 ? 16.303 27.358 2.820 1.00 16.78 100 LYS A CA 1
ATOM 807 C C . LYS A 1 101 ? 15.508 26.094 2.633 1.00 17.77 100 LYS A C 1
ATOM 808 O O . LYS A 1 101 ? 15.968 25.018 2.964 1.00 19.27 100 LYS A O 1
ATOM 814 N N . ILE A 1 102 ? 14.309 26.243 2.101 1.00 19.75 101 ILE A N 1
ATOM 815 C CA . ILE A 1 102 ? 13.409 25.119 1.866 1.00 19.19 101 ILE A CA 1
ATOM 816 C C . ILE A 1 102 ? 13.439 24.825 0.369 1.00 21.35 101 ILE A C 1
ATOM 817 O O . ILE A 1 102 ? 13.245 25.731 -0.449 1.00 20.31 101 ILE A O 1
ATOM 822 N N . SER A 1 103 ? 13.692 23.569 0.024 1.00 24.68 102 SER A N 1
ATOM 823 C CA . SER A 1 103 ? 13.600 23.083 -1.357 1.00 25.39 102 SER A CA 1
ATOM 824 C C . SER A 1 103 ? 12.693 21.872 -1.309 1.00 26.41 102 SER A C 1
ATOM 825 O O . SER A 1 103 ? 13.148 20.769 -1.053 1.00 25.70 102 SER A O 1
ATOM 828 N N . GLY A 1 104 ? 11.393 22.106 -1.473 1.00 30.30 103 GLY A N 1
ATOM 829 C CA . GLY A 1 104 ? 10.388 21.047 -1.346 1.00 31.96 103 GLY A CA 1
ATOM 830 C C . GLY A 1 104 ? 10.286 20.592 0.094 1.00 29.81 103 GLY A C 1
ATOM 831 O O . GLY A 1 104 ? 9.952 21.392 0.966 1.00 30.12 103 GLY A O 1
ATOM 832 N N . THR A 1 105 ? 10.592 19.316 0.347 1.00 26.64 104 THR A N 1
ATOM 833 C CA . THR A 1 105 ? 10.647 18.809 1.711 1.00 26.56 104 THR A CA 1
ATOM 834 C C . THR A 1 105 ? 12.094 18.644 2.205 1.00 23.82 104 THR A C 1
ATOM 835 O O . THR A 1 105 ? 12.317 18.014 3.217 1.00 22.55 104 THR A O 1
ATOM 839 N N . THR A 1 106 ? 13.059 19.244 1.514 1.00 25.54 105 THR A N 1
ATOM 840 C CA . THR A 1 106 ? 14.390 19.419 2.071 1.00 24.14 105 THR A CA 1
ATOM 841 C C . THR A 1 106 ? 14.508 20.774 2.733 1.00 20.34 105 THR A C 1
ATOM 842 O O . THR A 1 106 ? 14.220 21.793 2.124 1.00 21.11 105 THR A O 1
ATOM 846 N N . ILE A 1 107 ? 14.908 20.770 3.997 1.00 18.50 106 ILE A N 1
ATOM 847 C CA . ILE A 1 107 ? 15.075 22.002 4.753 1.00 17.21 106 ILE A CA 1
ATOM 848 C C . ILE A 1 107 ? 16.537 22.059 5.181 1.00 18.03 106 ILE A C 1
ATOM 849 O O . ILE A 1 107 ? 16.993 21.196 5.915 1.00 17.83 106 ILE A O 1
ATOM 854 N N . GLU A 1 108 ? 17.237 23.087 4.734 1.00 17.30 107 GLU A N 1
ATOM 855 C CA . GLU A 1 108 ? 18.630 23.293 5.085 1.00 16.61 107 GLU A CA 1
ATOM 856 C C . GLU A 1 108 ? 18.731 24.433 6.075 1.00 15.51 107 GLU A C 1
ATOM 857 O O . GLU A 1 108 ? 18.123 25.462 5.886 1.00 15.36 107 GLU A O 1
ATOM 863 N N . PHE A 1 109 ? 19.499 24.241 7.134 1.00 15.42 108 PHE A N 1
ATOM 864 C CA . PHE A 1 109 ? 19.789 25.311 8.093 1.00 15.17 108 PHE A CA 1
ATOM 865 C C . PHE A 1 109 ? 21.276 25.636 8.046 1.00 16.57 108 PHE A C 1
ATOM 866 O O . PHE A 1 109 ? 22.104 24.717 7.953 1.00 18.18 108 PHE A O 1
ATOM 874 N N . VAL A 1 110 ? 21.593 26.924 8.124 1.00 16.36 109 VAL A N 1
ATOM 875 C CA . VAL A 1 110 ? 22.980 27.406 8.214 1.00 16.35 109 VAL A CA 1
ATOM 876 C C . VAL A 1 110 ? 23.085 28.390 9.382 1.00 15.61 109 VAL A C 1
ATOM 877 O O . VAL A 1 110 ? 22.404 29.430 9.405 1.00 16.89 109 VAL A O 1
ATOM 881 N N . GLU A 1 111 ? 23.907 28.018 10.349 1.00 14.03 110 GLU A N 1
ATOM 882 C CA . GLU A 1 111 ? 24.196 28.849 11.519 1.00 14.21 110 GLU A CA 1
ATOM 883 C C . GLU A 1 111 ? 25.576 29.453 11.352 1.00 12.95 110 GLU A C 1
ATOM 884 O O . GLU A 1 111 ? 26.516 28.747 11.057 1.00 16.41 110 GLU A O 1
ATOM 890 N N . VAL A 1 112 ? 25.670 30.757 11.559 1.00 12.98 111 VAL A N 1
ATOM 891 C CA . VAL A 1 112 ? 26.919 31.498 11.527 1.00 14.57 111 VAL A CA 1
ATOM 892 C C . VAL A 1 112 ? 27.465 31.628 12.961 1.00 15.14 111 VAL A C 1
ATOM 893 O O . VAL A 1 112 ? 26.735 31.951 13.861 1.00 14.87 111 VAL A O 1
ATOM 897 N N . THR A 1 113 ? 28.748 31.353 13.127 1.00 16.31 112 THR A N 1
ATOM 898 C CA . THR A 1 113 ? 29.443 31.657 14.363 1.00 16.42 112 THR A CA 1
ATOM 899 C C . THR A 1 113 ? 30.757 32.414 14.077 1.00 16.66 112 THR A C 1
ATOM 900 O O . THR A 1 113 ? 31.472 32.108 13.123 1.00 17.76 112 THR A O 1
ATOM 904 N N . VAL A 1 114 ? 31.057 33.407 14.907 1.00 16.97 113 VAL A N 1
ATOM 905 C CA . VAL A 1 114 ? 32.343 34.113 14.845 1.00 18.19 113 VAL A CA 1
ATOM 906 C C . VAL A 1 114 ? 33.080 33.719 16.128 1.00 20.43 113 VAL A C 1
ATOM 907 O O . VAL A 1 114 ? 32.587 33.938 17.219 1.00 22.08 113 VAL A O 1
ATOM 911 N N . THR A 1 115 ? 34.240 33.106 15.968 1.00 21.20 114 THR A N 1
ATOM 912 C CA . THR A 1 115 ? 34.913 32.429 17.059 1.00 26.38 114 THR A CA 1
ATOM 913 C C . THR A 1 115 ? 36.427 32.466 16.863 1.00 26.36 114 THR A C 1
ATOM 914 O O . THR A 1 115 ? 36.927 32.437 15.743 1.00 24.38 114 THR A O 1
ATOM 918 N N . ALA A 1 116 ? 37.145 32.493 17.974 1.00 28.42 115 ALA A N 1
ATOM 919 C CA . ALA A 1 116 ? 38.605 32.411 17.961 1.00 28.56 115 ALA A CA 1
ATOM 920 C C . ALA A 1 116 ? 39.065 30.969 17.704 1.00 28.56 115 ALA A C 1
ATOM 921 O O . ALA A 1 116 ? 40.174 30.750 17.233 1.00 33.44 115 ALA A O 1
ATOM 923 N N . ASP A 1 117 ? 38.192 30.007 17.984 1.00 24.25 116 ASP A N 1
ATOM 924 C CA . ASP A 1 117 ? 38.484 28.576 17.869 1.00 23.84 116 ASP A CA 1
ATOM 925 C C . ASP A 1 117 ? 37.363 27.945 17.045 1.00 23.26 116 ASP A C 1
ATOM 926 O O . ASP A 1 117 ? 36.296 27.631 17.574 1.00 22.45 116 ASP A O 1
ATOM 931 N N . VAL A 1 118 ? 37.616 27.769 15.745 1.00 22.92 117 VAL A N 1
ATOM 932 C CA . VAL A 1 118 ? 36.627 27.210 14.820 1.00 26.53 117 VAL A CA 1
ATOM 933 C C . VAL A 1 118 ? 36.078 25.836 15.247 1.00 23.56 117 VAL A C 1
ATOM 934 O O . VAL A 1 118 ? 34.869 25.590 15.198 1.00 21.67 117 VAL A O 1
ATOM 938 N N . ASP A 1 119 ? 36.955 24.941 15.671 1.00 22.68 118 ASP A N 1
ATOM 939 C CA . ASP A 1 119 ? 36.526 23.612 16.081 1.00 22.19 118 ASP A CA 1
ATOM 940 C C . ASP A 1 119 ? 35.542 23.678 17.266 1.00 21.09 118 ASP A C 1
ATOM 941 O O . ASP A 1 119 ? 34.531 22.955 17.314 1.00 22.09 118 ASP A O 1
ATOM 946 N N . LYS A 1 120 ? 35.860 24.544 18.221 1.00 21.01 119 LYS A N 1
ATOM 947 C CA . LYS A 1 120 ? 35.034 24.751 19.395 1.00 21.63 119 LYS A CA 1
ATOM 948 C C . LYS A 1 120 ? 33.687 25.351 19.000 1.00 19.70 119 LYS A C 1
ATOM 949 O O . LYS A 1 120 ? 32.622 24.884 19.453 1.00 22.12 119 LYS A O 1
ATOM 955 N N . GLY A 1 121 ? 33.741 26.396 18.176 1.00 19.35 120 GLY A N 1
ATOM 956 C CA . GLY A 1 121 ? 32.530 27.112 17.710 1.00 19.17 120 GLY A CA 1
ATOM 957 C C . GLY A 1 121 ? 31.573 26.191 16.952 1.00 19.74 120 GLY A C 1
ATOM 958 O O . GLY A 1 121 ? 30.356 26.180 17.210 1.00 20.20 120 GLY A O 1
ATOM 959 N N . ILE A 1 122 ? 32.131 25.384 16.049 1.00 18.00 121 ILE A N 1
ATOM 960 C CA . ILE A 1 122 ? 31.344 24.384 15.331 1.00 19.14 121 ILE A CA 1
ATOM 961 C C . ILE A 1 122 ? 30.732 23.375 16.291 1.00 21.28 121 ILE A C 1
ATOM 962 O O . ILE A 1 122 ? 29.521 23.117 16.216 1.00 20.44 121 ILE A O 1
ATOM 967 N N . ARG A 1 123 ? 31.555 22.837 17.211 1.00 19.93 122 ARG A N 1
ATOM 968 C CA . ARG A 1 123 ? 31.060 21.872 18.192 1.00 22.03 122 ARG A CA 1
ATOM 969 C C . ARG A 1 123 ? 29.895 22.447 19.017 1.00 19.74 122 ARG A C 1
ATOM 970 O O . ARG A 1 123 ? 28.868 21.774 19.205 1.00 22.96 122 ARG A O 1
ATOM 978 N N . GLU A 1 124 ? 30.037 23.695 19.474 1.00 20.71 123 GLU A N 1
ATOM 979 C CA . GLU A 1 124 ? 29.000 24.388 20.265 1.00 23.31 123 GLU A CA 1
ATOM 980 C C . GLU A 1 124 ? 27.651 24.478 19.517 1.00 22.36 123 GLU A C 1
ATOM 981 O O . GLU A 1 124 ? 26.570 24.235 20.095 1.00 20.38 123 GLU A O 1
ATOM 987 N N . LYS A 1 125 ? 27.728 24.878 18.251 1.00 20.37 124 LYS A N 1
ATOM 988 C CA . LYS A 1 125 ? 26.518 25.039 17.425 1.00 19.82 124 LYS A CA 1
ATOM 989 C C . LYS A 1 125 ? 25.861 23.698 17.111 1.00 19.14 124 LYS A C 1
ATOM 990 O O . LYS A 1 125 ? 24.629 23.581 17.185 1.00 20.29 124 LYS A O 1
ATOM 996 N N . LYS A 1 126 ? 26.666 22.700 16.764 1.00 18.09 125 LYS A N 1
ATOM 997 C CA . LYS A 1 126 ? 26.153 21.342 16.580 1.00 21.64 125 LYS A CA 1
ATOM 998 C C . LYS A 1 126 ? 25.478 20.828 17.848 1.00 22.18 125 LYS A C 1
ATOM 999 O O . LYS A 1 126 ? 24.419 20.213 17.776 1.00 22.84 125 LYS A O 1
ATOM 1005 N N . LEU A 1 127 ? 26.080 21.089 19.001 1.00 23.81 126 LEU A N 1
ATOM 1006 C CA . LEU A 1 127 ? 25.514 20.628 20.280 1.00 26.79 126 LEU A CA 1
ATOM 1007 C C . LEU A 1 127 ? 24.134 21.242 20.545 1.00 26.04 126 LEU A C 1
ATOM 1008 O O . LEU A 1 127 ? 23.281 20.622 21.156 1.00 30.46 126 LEU A O 1
ATOM 1013 N N . LYS A 1 128 ? 23.952 22.469 20.080 1.00 21.49 127 LYS A N 1
ATOM 1014 C CA . LYS A 1 128 ? 22.718 23.212 20.222 1.00 23.45 127 LYS A CA 1
ATOM 1015 C C . LYS A 1 128 ? 21.604 22.663 19.320 1.00 23.77 127 LYS A C 1
ATOM 1016 O O . LYS A 1 128 ? 20.475 22.515 19.760 1.00 22.59 127 LYS A O 1
ATOM 1022 N N . TYR A 1 129 ? 21.933 22.357 18.068 1.00 21.55 128 TYR A N 1
ATOM 1023 C CA . TYR A 1 129 ? 20.905 22.130 17.027 1.00 21.67 128 TYR A CA 1
ATOM 1024 C C . TYR A 1 129 ? 20.799 20.756 16.446 1.00 24.07 128 TYR A C 1
ATOM 1025 O O . TYR A 1 129 ? 19.734 20.326 15.992 1.00 22.88 128 TYR A O 1
ATOM 1034 N N . GLU A 1 130 ? 21.849 20.025 16.503 1.00 25.31 129 GLU A N 1
ATOM 1035 C CA . GLU A 1 130 ? 21.888 18.884 15.639 1.00 30.64 129 GLU A CA 1
ATOM 1036 C C . GLU A 1 130 ? 21.043 17.684 16.090 1.00 28.91 129 GLU A C 1
ATOM 1037 O O . GLU A 1 130 ? 20.342 17.100 15.257 1.00 31.81 129 GLU A O 1
ATOM 1043 N N . ALA A 1 131 ? 21.071 17.320 17.360 1.00 25.90 130 ALA A N 1
ATOM 1044 C CA . ALA A 1 131 ? 20.224 16.222 17.864 1.00 26.21 130 ALA A CA 1
ATOM 1045 C C . ALA A 1 131 ? 18.744 16.507 17.623 1.00 25.59 130 ALA A C 1
ATOM 1046 O O . ALA A 1 131 ? 17.992 15.608 17.231 1.00 25.76 130 ALA A O 1
ATOM 1048 N N . GLY A 1 132 ? 18.347 17.758 17.851 1.00 21.15 131 GLY A N 1
ATOM 1049 C CA . GLY A 1 132 ? 16.952 18.185 17.697 1.00 21.98 131 GLY A CA 1
ATOM 1050 C C . GLY A 1 132 ? 16.478 18.078 16.260 1.00 20.55 131 GLY A C 1
ATOM 1051 O O . GLY A 1 132 ? 15.417 17.518 15.988 1.00 18.90 131 GLY A O 1
ATOM 1052 N N . LEU A 1 133 ? 17.297 18.567 15.335 1.00 19.57 132 LEU A N 1
ATOM 1053 C CA . LEU A 1 133 ? 16.960 18.532 13.913 1.00 20.21 132 LEU A CA 1
ATOM 1054 C C . LEU A 1 133 ? 16.915 17.119 13.362 1.00 20.97 132 LEU A C 1
ATOM 1055 O O . LEU A 1 133 ? 16.023 16.794 12.566 1.00 22.91 132 LEU A O 1
ATOM 1060 N N . THR A 1 134 ? 17.855 16.284 13.800 1.00 20.77 133 THR A N 1
ATOM 1061 C CA . THR A 1 134 ? 17.882 14.875 13.431 1.00 23.44 133 THR A CA 1
ATOM 1062 C C . THR A 1 134 ? 16.616 14.181 13.909 1.00 22.43 133 THR A C 1
ATOM 1063 O O . THR A 1 134 ? 16.013 13.416 13.166 1.00 22.38 133 THR A O 1
ATOM 1067 N N . TYR A 1 135 ? 16.227 14.464 15.147 1.00 21.94 134 TYR A N 1
ATOM 1068 C CA . TYR A 1 135 ? 15.042 13.850 15.747 1.00 22.92 134 TYR A CA 1
ATOM 1069 C C . TYR A 1 135 ? 13.767 14.263 15.020 1.00 22.53 134 TYR A C 1
ATOM 1070 O O . TYR A 1 135 ? 12.914 13.431 14.743 1.00 21.53 134 TYR A O 1
ATOM 1079 N N . ILE A 1 136 ? 13.665 15.545 14.680 1.00 20.59 135 ILE A N 1
ATOM 1080 C CA . ILE A 1 136 ? 12.543 16.034 13.860 1.00 20.73 135 ILE A CA 1
ATOM 1081 C C . ILE A 1 136 ? 12.447 15.239 12.555 1.00 19.69 135 ILE A C 1
ATOM 1082 O O . ILE A 1 136 ? 11.372 14.778 12.181 1.00 18.68 135 ILE A O 1
ATOM 1087 N N . GLU A 1 137 ? 13.571 15.073 11.869 1.00 19.05 136 GLU A N 1
ATOM 1088 C CA . GLU A 1 137 ? 13.577 14.294 10.630 1.00 19.14 136 GLU A CA 1
ATOM 1089 C C . GLU A 1 137 ? 13.071 12.861 10.849 1.00 19.97 136 GLU A C 1
ATOM 1090 O O . GLU A 1 137 ? 12.250 12.367 10.074 1.00 22.30 136 GLU A O 1
ATOM 1096 N N . GLN A 1 138 ? 13.562 12.214 11.897 1.00 21.02 137 GLN A N 1
ATOM 1097 C CA . GLN A 1 138 ? 13.167 10.844 12.216 1.00 22.18 137 GLN A CA 1
ATOM 1098 C C . GLN A 1 138 ? 11.658 10.742 12.449 1.00 21.64 137 GLN A C 1
ATOM 1099 O O . GLN A 1 138 ? 10.991 9.860 11.906 1.00 20.01 137 GLN A O 1
ATOM 1105 N N . GLU A 1 139 ? 11.128 11.676 13.226 1.00 20.49 138 GLU A N 1
ATOM 1106 C CA . GLU A 1 139 ? 9.704 11.678 13.595 1.00 21.62 138 GLU A CA 1
ATOM 1107 C C . GLU A 1 139 ? 8.803 12.038 12.431 1.00 20.60 138 GLU A C 1
ATOM 1108 O O . GLU A 1 139 ? 7.760 11.410 12.246 1.00 20.94 138 GLU A O 1
ATOM 1114 N N . LEU A 1 140 ? 9.214 13.000 11.614 1.00 19.58 139 LEU A N 1
ATOM 1115 C CA . LEU A 1 140 ? 8.465 13.304 10.391 1.00 19.79 139 LEU A CA 1
ATOM 1116 C C . LEU A 1 140 ? 8.398 12.085 9.476 1.00 20.93 139 LEU A C 1
ATOM 1117 O O . LEU A 1 140 ? 7.355 11.825 8.856 1.00 18.75 139 LEU A O 1
ATOM 1122 N N . HIS A 1 141 ? 9.498 11.329 9.411 1.00 18.89 140 HIS A N 1
ATOM 1123 C CA . HIS A 1 141 ? 9.538 10.155 8.528 1.00 20.71 140 HIS A CA 1
ATOM 1124 C C . HIS A 1 141 ? 8.541 9.096 9.001 1.00 20.47 140 HIS A C 1
ATOM 1125 O O . HIS A 1 141 ? 7.866 8.492 8.178 1.00 21.12 140 HIS A O 1
ATOM 1132 N N . LYS A 1 142 ? 8.423 8.919 10.315 1.00 21.18 141 LYS A N 1
ATOM 1133 C CA . LYS A 1 142 ? 7.420 8.011 10.891 1.00 25.28 141 LYS A CA 1
ATOM 1134 C C . LYS A 1 142 ? 6.010 8.407 10.445 1.00 26.31 141 LYS A C 1
ATOM 1135 O O . LYS A 1 142 ? 5.226 7.550 10.071 1.00 25.22 141 LYS A O 1
ATOM 1141 N N . PHE A 1 143 ? 5.708 9.704 10.476 1.00 26.35 142 PHE A N 1
ATOM 1142 C CA . PHE A 1 143 ? 4.409 10.204 10.017 1.00 25.82 142 PHE A CA 1
ATOM 1143 C C . PHE A 1 143 ? 4.183 9.895 8.543 1.00 24.47 142 PHE A C 1
ATOM 1144 O O . PHE A 1 143 ? 3.085 9.513 8.148 1.00 30.53 142 PHE A O 1
ATOM 1152 N N . PHE A 1 144 ? 5.222 10.051 7.739 1.00 21.81 143 PHE A N 1
ATOM 1153 C CA . PHE A 1 144 ? 5.153 9.666 6.326 1.00 24.57 143 PHE A CA 1
ATOM 1154 C C . PHE A 1 144 ? 4.870 8.191 6.143 1.00 24.86 143 PHE A C 1
ATOM 1155 O O . PHE A 1 144 ? 4.041 7.835 5.315 1.00 25.60 143 PHE A O 1
ATOM 1163 N N . LEU A 1 145 ? 5.562 7.342 6.900 1.00 27.78 144 LEU A N 1
ATOM 1164 C CA . LEU A 1 145 ? 5.391 5.884 6.780 1.00 29.19 144 LEU A CA 1
ATOM 1165 C C . LEU A 1 145 ? 3.986 5.434 7.192 1.00 32.73 144 LEU A C 1
ATOM 1166 O O . LEU A 1 145 ? 3.464 4.452 6.659 1.00 34.89 144 LEU A O 1
ATOM 1171 N N . LYS A 1 146 ? 3.385 6.167 8.130 1.00 33.46 145 LYS A N 1
ATOM 1172 C CA . LYS A 1 146 ? 1.980 5.976 8.523 1.00 38.68 145 LYS A CA 1
ATOM 1173 C C . LYS A 1 146 ? 0.933 6.557 7.557 1.00 36.54 145 LYS A C 1
ATOM 1174 O O . LYS A 1 146 ? -0.261 6.336 7.755 1.00 44.09 145 LYS A O 1
ATOM 1180 N N . GLY A 1 147 ? 1.368 7.285 6.530 1.00 32.17 146 GLY A N 1
ATOM 1181 C CA . GLY A 1 147 ? 0.480 7.934 5.563 1.00 34.36 146 GLY A CA 1
ATOM 1182 C C . GLY A 1 147 ? -0.107 9.274 5.982 1.00 36.01 146 GLY A C 1
ATOM 1183 O O . GLY A 1 147 ? -0.984 9.794 5.286 1.00 37.26 146 GLY A O 1
ATOM 1184 N N . GLU A 1 148 ? 0.372 9.833 7.098 1.00 33.32 147 GLU A N 1
ATOM 1185 C CA . GLU A 1 148 ? -0.173 11.086 7.653 1.00 35.54 147 GLU A CA 1
ATOM 1186 C C . GLU A 1 148 ? 0.421 12.359 7.033 1.00 35.12 147 GLU A C 1
ATOM 1187 O O . GLU A 1 148 ? -0.136 13.442 7.186 1.00 35.97 147 GLU A O 1
ATOM 1193 N N . ILE A 1 149 ? 1.557 12.233 6.357 1.00 30.07 148 ILE A N 1
ATOM 1194 C CA . ILE A 1 149 ? 2.032 13.259 5.425 1.00 30.00 148 ILE A CA 1
ATOM 1195 C C . ILE A 1 149 ? 2.426 12.569 4.124 1.00 27.00 148 ILE A C 1
ATOM 1196 O O . ILE A 1 149 ? 2.808 11.395 4.146 1.00 33.36 148 ILE A O 1
ATOM 1201 N N . PRO A 1 150 ? 2.301 13.273 2.981 1.00 29.72 149 PRO A N 1
ATOM 1202 C CA . PRO A 1 150 ? 2.519 12.604 1.693 1.00 32.93 149 PRO A CA 1
ATOM 1203 C C . PRO A 1 150 ? 3.977 12.316 1.326 1.00 35.89 149 PRO A C 1
ATOM 1204 O O . PRO A 1 150 ? 4.216 11.456 0.480 1.00 35.33 149 PRO A O 1
ATOM 1208 N N . GLN A 1 151 ? 4.926 13.036 1.929 1.00 35.72 150 GLN A N 1
ATOM 1209 C CA . GLN A 1 151 ? 6.365 12.895 1.618 1.00 35.85 150 GLN A CA 1
ATOM 1210 C C . GLN A 1 151 ? 7.199 13.079 2.872 1.00 29.66 150 GLN A C 1
ATOM 1211 O O . GLN A 1 151 ? 6.854 13.916 3.707 1.00 24.43 150 GLN A O 1
ATOM 1217 N N . PRO A 1 152 ? 8.322 12.339 3.006 1.00 30.32 151 PRO A N 1
ATOM 1218 C CA . PRO A 1 152 ? 9.160 12.648 4.145 1.00 28.27 151 PRO A CA 1
ATOM 1219 C C . PRO A 1 152 ? 10.015 13.867 3.869 1.00 23.84 151 PRO A C 1
ATOM 1220 O O . PRO A 1 152 ? 10.029 14.410 2.749 1.00 22.30 151 PRO A O 1
ATOM 1224 N N . TYR A 1 153 ? 10.688 14.282 4.929 1.00 22.90 152 TYR A N 1
ATOM 1225 C CA . TYR A 1 153 ? 11.526 15.460 4.921 1.00 19.28 152 TYR A CA 1
ATOM 1226 C C . TYR A 1 153 ? 12.986 15.075 5.072 1.00 20.71 152 TYR A C 1
ATOM 1227 O O . TYR A 1 153 ? 13.301 14.028 5.644 1.00 22.12 152 TYR A O 1
ATOM 1236 N N . LYS A 1 154 ? 13.852 15.931 4.528 1.00 19.15 153 LYS A N 1
ATOM 1237 C CA . LYS A 1 154 ? 15.274 15.883 4.786 1.00 20.46 153 LYS A CA 1
ATOM 1238 C C . LYS A 1 154 ? 15.649 17.220 5.427 1.00 18.04 153 LYS A C 1
ATOM 1239 O O . LYS A 1 154 ? 15.337 18.272 4.874 1.00 18.05 153 LYS A O 1
ATOM 1245 N N . ILE A 1 155 ? 16.283 17.117 6.605 1.00 17.73 154 ILE A N 1
ATOM 1246 C CA . ILE A 1 155 ? 16.712 18.296 7.366 1.00 16.89 154 ILE A CA 1
ATOM 1247 C C . ILE A 1 155 ? 18.216 18.246 7.549 1.00 17.83 154 ILE A C 1
ATOM 1248 O O . ILE A 1 155 ? 18.768 17.271 8.120 1.00 19.51 154 ILE A O 1
ATOM 1253 N N . THR A 1 156 ? 18.894 19.288 7.079 1.00 16.84 155 THR A N 1
ATOM 1254 C CA . THR A 1 156 ? 20.369 19.359 7.224 1.00 19.27 155 THR A CA 1
ATOM 1255 C C . THR A 1 156 ? 20.769 20.558 8.070 1.00 18.51 155 THR A C 1
ATOM 1256 O O . THR A 1 156 ? 20.104 21.585 8.073 1.00 19.18 155 THR A O 1
ATOM 1260 N N . PHE A 1 157 ? 21.866 20.411 8.796 1.00 16.85 156 PHE A N 1
ATOM 1261 C CA . PHE A 1 157 ? 22.385 21.490 9.602 1.00 15.82 156 PHE A CA 1
ATOM 1262 C C . PHE A 1 157 ? 23.833 21.737 9.207 1.00 16.48 156 PHE A C 1
ATOM 1263 O O . PHE A 1 157 ? 24.623 20.806 9.130 1.00 18.17 156 PHE A O 1
ATOM 1271 N N . ASN A 1 158 ? 24.155 22.995 8.957 1.00 16.30 157 ASN A N 1
ATOM 1272 C CA . ASN A 1 158 ? 25.478 23.404 8.507 1.00 16.65 157 ASN A CA 1
ATOM 1273 C C . ASN A 1 158 ? 25.916 24.568 9.382 1.00 16.05 157 ASN A C 1
ATOM 1274 O O . ASN A 1 158 ? 25.081 25.356 9.827 1.00 15.93 157 ASN A O 1
ATOM 1279 N N . VAL A 1 159 ? 27.217 24.682 9.622 1.00 16.03 158 VAL A N 1
ATOM 1280 C CA . VAL A 1 159 ? 27.781 25.789 10.397 1.00 15.85 158 VAL A CA 1
ATOM 1281 C C . VAL A 1 159 ? 28.817 26.475 9.507 1.00 16.06 158 VAL A C 1
ATOM 1282 O O . VAL A 1 159 ? 29.672 25.810 8.908 1.00 16.07 158 VAL A O 1
ATOM 1286 N N . VAL A 1 160 ? 28.717 27.797 9.420 1.00 15.68 159 VAL A N 1
ATOM 1287 C CA . VAL A 1 160 ? 29.722 28.653 8.817 1.00 16.01 159 VAL A CA 1
ATOM 1288 C C . VAL A 1 160 ? 30.458 29.303 9.986 1.00 15.70 159 VAL A C 1
ATOM 1289 O O . VAL A 1 160 ? 29.871 30.086 10.725 1.00 14.05 159 VAL A O 1
ATOM 1293 N N . ALA A 1 161 ? 31.732 28.946 10.151 1.00 17.10 160 ALA A N 1
ATOM 1294 C CA . ALA A 1 161 ? 32.550 29.480 11.270 1.00 17.88 160 ALA A CA 1
ATOM 1295 C C . ALA A 1 161 ? 33.550 30.479 10.702 1.00 18.54 160 ALA A C 1
ATOM 1296 O O . ALA A 1 161 ? 34.369 30.128 9.860 1.00 20.28 160 ALA A O 1
ATOM 1298 N N . VAL A 1 162 ? 33.406 31.731 11.123 1.00 18.76 161 VAL A N 1
ATOM 1299 C CA . VAL A 1 162 ? 34.229 32.836 10.654 1.00 21.47 161 VAL A CA 1
ATOM 1300 C C . VAL A 1 162 ? 35.239 33.132 11.769 1.00 21.11 161 VAL A C 1
ATOM 1301 O O . VAL A 1 162 ? 34.870 33.286 12.920 1.00 22.14 161 VAL A O 1
ATOM 1305 N N . ARG A 1 163 ? 36.514 33.151 11.415 1.00 24.23 162 ARG A N 1
ATOM 1306 C CA . ARG A 1 163 ? 37.567 33.430 12.391 1.00 29.11 162 ARG A CA 1
ATOM 1307 C C . ARG A 1 163 ? 37.483 34.889 12.842 1.00 32.54 162 ARG A C 1
ATOM 1308 O O . ARG A 1 163 ? 37.071 35.769 12.075 1.00 34.39 162 ARG A O 1
ATOM 1316 N N . THR A 1 164 ? 37.831 35.125 14.107 1.00 30.33 163 THR A N 1
ATOM 1317 C CA . THR A 1 164 ? 37.820 36.470 14.676 1.00 33.09 163 THR A CA 1
ATOM 1318 C C . THR A 1 164 ? 38.817 37.396 13.969 1.00 39.99 163 THR A C 1
ATOM 1319 O O . THR A 1 164 ? 38.549 38.590 13.787 1.00 48.14 163 THR A O 1
ATOM 1323 N N . ASP A 1 165 ? 39.946 36.815 13.572 1.00 43.38 164 ASP A N 1
ATOM 1324 C CA . ASP A 1 165 ? 41.050 37.506 12.924 1.00 56.93 164 ASP A CA 1
ATOM 1325 C C . ASP A 1 165 ? 41.171 36.983 11.484 1.00 54.93 164 ASP A C 1
ATOM 1326 O O . ASP A 1 165 ? 41.084 35.795 11.249 1.00 60.20 164 ASP A O 1
ATOM 1331 N N . GLY A 1 166 ? 41.335 37.875 10.515 1.00 55.55 165 GLY A N 1
ATOM 1332 C CA . GLY A 1 166 ? 41.547 37.465 9.117 1.00 52.24 165 GLY A CA 1
ATOM 1333 C C . GLY A 1 166 ? 40.294 37.043 8.367 1.00 49.88 165 GLY A C 1
ATOM 1334 O O . GLY A 1 166 ? 39.181 37.106 8.896 1.00 51.65 165 GLY A O 1
ATOM 1335 N N . SER A 1 167 ? 40.487 36.602 7.128 1.00 44.83 166 SER A N 1
ATOM 1336 C CA . SER A 1 167 ? 39.383 36.346 6.198 1.00 43.01 166 SER A CA 1
ATOM 1337 C C . SER A 1 167 ? 39.109 34.856 5.949 1.00 43.93 166 SER A C 1
ATOM 1338 O O . SER A 1 167 ? 38.530 34.499 4.921 1.00 51.17 166 SER A O 1
ATOM 1341 N N . ASN A 1 168 ? 39.492 34.000 6.898 1.00 42.94 167 ASN A N 1
ATOM 1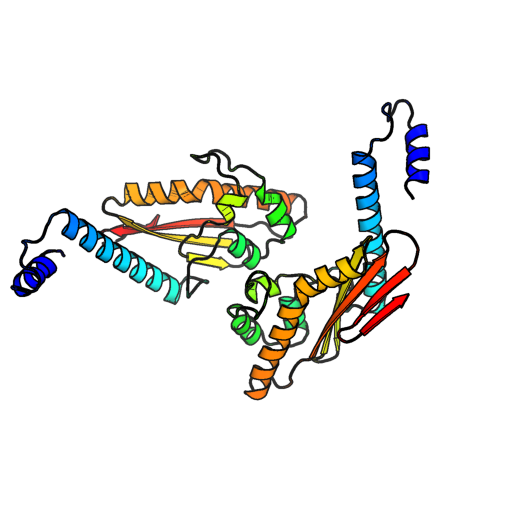342 C CA . ASN A 1 168 ? 39.355 32.548 6.748 1.00 41.33 167 ASN A CA 1
ATOM 1343 C C . ASN A 1 168 ? 38.067 32.031 7.381 1.00 38.76 167 ASN A C 1
ATOM 1344 O O . ASN A 1 168 ? 37.683 32.439 8.491 1.00 40.18 167 ASN A O 1
ATOM 1349 N N . ILE A 1 169 ? 37.399 31.129 6.674 1.00 31.85 168 ILE A N 1
ATOM 1350 C CA . ILE A 1 169 ? 36.142 30.590 7.160 1.00 28.39 168 ILE A CA 1
ATOM 1351 C C . ILE A 1 169 ? 36.122 29.097 6.949 1.00 23.28 168 ILE A C 1
ATOM 1352 O O . ILE A 1 169 ? 36.644 28.576 5.960 1.00 27.58 168 ILE A O 1
ATOM 1357 N N . THR A 1 170 ? 35.536 28.423 7.912 1.00 19.09 169 THR A N 1
ATOM 1358 C CA . THR A 1 170 ? 35.392 26.979 7.903 1.00 22.23 169 THR A CA 1
ATOM 1359 C C . THR A 1 170 ? 33.918 26.641 7.759 1.00 21.76 169 THR A C 1
ATOM 1360 O O . THR A 1 170 ? 33.098 27.177 8.485 1.00 21.66 169 THR A O 1
ATOM 1364 N N . THR A 1 171 ? 33.598 25.768 6.803 1.00 20.40 170 THR A N 1
ATOM 1365 C CA . THR A 1 171 ? 32.228 25.319 6.606 1.00 20.83 170 THR A CA 1
ATOM 1366 C C . THR A 1 171 ? 32.181 23.893 7.097 1.00 20.27 170 THR A C 1
ATOM 1367 O O . THR A 1 171 ? 32.963 23.038 6.658 1.00 23.37 170 THR A O 1
ATOM 1371 N N . GLN A 1 172 ? 31.288 23.650 8.043 1.00 19.24 171 GLN A N 1
ATOM 1372 C CA . GLN A 1 172 ? 30.953 22.309 8.438 1.00 20.51 171 GLN A CA 1
ATOM 1373 C C . GLN A 1 172 ? 29.591 21.878 7.867 1.00 21.29 171 GLN A C 1
ATOM 1374 O O . GLN A 1 172 ? 28.542 22.349 8.317 1.00 19.95 171 GLN A O 1
ATOM 1380 N N . TRP A 1 173 ? 29.630 20.956 6.914 1.00 21.88 172 TRP A N 1
ATOM 1381 C CA . TRP A 1 173 ? 28.435 20.286 6.404 1.00 24.18 172 TRP A CA 1
ATOM 1382 C C . TRP A 1 173 ? 28.173 19.062 7.299 1.00 27.36 172 TRP A C 1
ATOM 1383 O O . TRP A 1 173 ? 28.998 18.730 8.158 1.00 25.86 172 TRP A O 1
ATOM 1394 N N . PRO A 1 174 ? 27.025 18.384 7.133 1.00 29.55 173 PRO A N 1
ATOM 1395 C CA . PRO A 1 174 ? 26.812 17.269 8.066 1.00 30.00 173 PRO A CA 1
ATOM 1396 C C . PRO A 1 174 ? 27.903 16.181 8.092 1.00 32.65 173 PRO A C 1
ATOM 1397 O O . PRO A 1 174 ? 28.200 15.684 9.175 1.00 42.72 173 PRO A O 1
ATOM 1401 N N . SER A 1 175 ? 28.512 15.864 6.938 1.00 33.58 174 SER A N 1
ATOM 1402 C CA . SER A 1 175 ? 29.474 14.746 6.834 1.00 38.79 174 SER A CA 1
ATOM 1403 C C . SER A 1 175 ? 30.941 15.159 6.606 1.00 41.23 174 SER A C 1
ATOM 1404 O O . SER A 1 175 ? 31.815 14.297 6.540 1.00 38.17 174 SER A O 1
ATOM 1407 N N . ARG A 1 176 ? 31.215 16.455 6.474 1.00 39.82 175 ARG A N 1
ATOM 1408 C CA . ARG A 1 176 ? 32.575 16.909 6.183 1.00 34.63 175 ARG A CA 1
ATOM 1409 C C . ARG A 1 176 ? 32.794 18.375 6.504 1.00 31.10 175 ARG A C 1
ATOM 1410 O O . ARG A 1 176 ? 31.857 19.180 6.540 1.00 24.30 175 ARG A O 1
ATOM 1418 N N . ARG A 1 177 ? 34.070 18.704 6.676 1.00 28.52 176 ARG A N 1
ATOM 1419 C CA . ARG A 1 177 ? 34.504 20.043 6.973 1.00 27.62 176 ARG A CA 1
ATOM 1420 C C . ARG A 1 177 ? 35.382 20.565 5.840 1.00 29.31 176 ARG A C 1
ATOM 1421 O O . ARG A 1 177 ? 36.147 19.814 5.249 1.00 27.88 176 ARG A O 1
ATOM 1429 N N . ASN A 1 178 ? 35.277 21.857 5.549 1.00 29.49 177 ASN A N 1
ATOM 1430 C CA . ASN A 1 178 ? 36.242 22.530 4.674 1.00 29.77 177 ASN A CA 1
ATOM 1431 C C . ASN A 1 178 ? 36.697 23.806 5.347 1.00 26.70 177 ASN A C 1
ATOM 1432 O O . ASN A 1 178 ? 35.892 24.692 5.579 1.00 28.33 177 ASN A O 1
ATOM 1437 N N . ASP A 1 179 ? 37.980 23.878 5.673 1.00 25.82 178 ASP A N 1
ATOM 1438 C CA . ASP A 1 179 ? 38.595 25.103 6.177 1.00 27.48 178 ASP A CA 1
ATOM 1439 C C . ASP A 1 179 ? 38.915 25.947 4.951 1.00 32.47 178 ASP A C 1
ATOM 1440 O O . ASP A 1 179 ? 39.043 25.431 3.841 1.00 40.99 178 ASP A O 1
ATOM 1445 N N . GLY A 1 180 ? 39.000 27.247 5.110 1.00 35.13 179 GLY A N 1
ATOM 1446 C CA . GLY A 1 180 ? 39.181 28.097 3.926 1.00 40.35 179 GLY A CA 1
ATOM 1447 C C . GLY A 1 180 ? 39.865 29.370 4.303 1.00 38.83 179 GLY A C 1
ATOM 1448 O O . GLY A 1 180 ? 39.235 30.212 4.901 1.00 35.94 179 GLY A O 1
ATOM 1449 N N . GLY B 1 1 ? -13.439 9.483 57.320 1.00 42.02 0 GLY B N 1
ATOM 1450 C CA . GLY B 1 1 ? -12.163 9.389 56.527 1.00 43.40 0 GLY B CA 1
ATOM 1451 C C . GLY B 1 1 ? -11.202 8.366 57.108 1.00 37.93 0 GLY B C 1
ATOM 1452 O O . GLY B 1 1 ? -10.892 7.352 56.477 1.00 46.26 0 GLY B O 1
ATOM 1453 N N . MET B 1 2 ? -10.742 8.642 58.323 1.00 33.26 1 MET B N 1
ATOM 1454 C CA . MET B 1 2 ? -9.923 7.697 59.113 1.00 36.45 1 MET B CA 1
ATOM 1455 C C . MET B 1 2 ? -10.742 6.585 59.804 1.00 39.26 1 MET B C 1
ATOM 1456 O O . MET B 1 2 ? -10.147 5.662 60.391 1.00 37.56 1 MET B O 1
ATOM 1461 N N . ASP B 1 3 ? -12.077 6.672 59.753 1.00 39.90 2 ASP B N 1
ATOM 1462 C CA . ASP B 1 3 ? -12.971 5.673 60.368 1.00 39.04 2 ASP B CA 1
ATOM 1463 C C . ASP B 1 3 ? -12.742 4.352 59.706 1.00 31.68 2 ASP B C 1
ATOM 1464 O O . ASP B 1 3 ? -12.469 3.333 60.342 1.00 40.42 2 ASP B O 1
ATOM 1469 N N . LYS B 1 4 ? -12.823 4.430 58.421 1.00 26.57 3 LYS B N 1
ATOM 1470 C CA . LYS B 1 4 ? -12.571 3.366 57.498 1.00 31.86 3 LYS B CA 1
ATOM 1471 C C . LYS B 1 4 ? -11.223 2.674 57.782 1.00 29.15 3 LYS B C 1
ATOM 1472 O O . LYS B 1 4 ? -11.128 1.450 57.813 1.00 26.32 3 LYS B O 1
ATOM 1478 N N . TYR B 1 5 ? -10.203 3.471 57.947 1.00 24.04 4 TYR B N 1
ATOM 1479 C CA . TYR B 1 5 ? -8.862 2.966 58.179 1.00 20.30 4 TYR B CA 1
ATOM 1480 C C . TYR B 1 5 ? -8.656 2.400 59.577 1.00 21.71 4 TYR B C 1
ATOM 1481 O O . TYR B 1 5 ? -7.914 1.430 59.741 1.00 19.38 4 TYR B O 1
ATOM 1490 N N . ARG B 1 6 ? -9.337 2.970 60.569 1.00 22.91 5 ARG B N 1
ATOM 1491 C CA . ARG B 1 6 ? -9.350 2.376 61.904 1.00 25.43 5 ARG B CA 1
ATOM 1492 C C . ARG B 1 6 ? -9.934 0.972 61.874 1.00 23.19 5 ARG B C 1
ATOM 1493 O O . ARG B 1 6 ? -9.390 0.055 62.494 1.00 23.66 5 ARG B O 1
ATOM 1501 N N . GLU B 1 7 ? -11.045 0.819 61.161 1.00 25.22 6 GLU B N 1
ATOM 1502 C CA . GLU B 1 7 ? -11.708 -0.481 61.039 1.00 29.05 6 GLU B CA 1
ATOM 1503 C C . GLU B 1 7 ? -10.857 -1.499 60.281 1.00 24.10 6 GLU B C 1
ATOM 1504 O O . GLU B 1 7 ? -10.727 -2.641 60.720 1.00 22.91 6 GLU B O 1
ATOM 1510 N N . ILE B 1 8 ? -10.262 -1.071 59.163 1.00 22.00 7 ILE B N 1
ATOM 1511 C CA . ILE B 1 8 ? -9.368 -1.931 58.402 1.00 21.22 7 ILE B CA 1
ATOM 1512 C C . ILE B 1 8 ? -8.207 -2.345 59.283 1.00 20.07 7 ILE B C 1
ATOM 1513 O O . ILE B 1 8 ? -7.857 -3.526 59.333 1.00 18.39 7 ILE B O 1
ATOM 1518 N N . HIS B 1 9 ? -7.593 -1.366 59.945 1.00 19.87 8 HIS B N 1
ATOM 1519 C CA . HIS B 1 9 ? -6.422 -1.636 60.786 1.00 20.21 8 HIS B CA 1
ATOM 1520 C C . HIS B 1 9 ? -6.744 -2.727 61.804 1.00 19.98 8 HIS B C 1
ATOM 1521 O O . HIS B 1 9 ? -5.975 -3.671 61.995 1.00 20.73 8 HIS B O 1
ATOM 1528 N N . ASN B 1 10 ? -7.893 -2.614 62.445 1.00 21.00 9 ASN B N 1
ATOM 1529 C CA . ASN B 1 10 ? -8.231 -3.567 63.517 1.00 23.87 9 ASN B CA 1
ATOM 1530 C C . ASN B 1 10 ? -8.554 -4.978 63.023 1.00 24.56 9 ASN B C 1
ATOM 1531 O O . ASN B 1 10 ? -8.515 -5.930 63.799 1.00 28.39 9 ASN B O 1
ATOM 1536 N N . LYS B 1 11 ? -8.799 -5.114 61.723 1.00 20.42 10 LYS B N 1
ATOM 1537 C CA . LYS B 1 11 ? -8.931 -6.435 61.093 1.00 22.93 10 LYS B CA 1
ATOM 1538 C C . LYS B 1 11 ? -7.601 -7.085 60.701 1.00 23.53 10 LYS B C 1
ATOM 1539 O O . LYS B 1 11 ? -7.559 -8.271 60.340 1.00 24.54 10 LYS B O 1
ATOM 1545 N N . LEU B 1 12 ? -6.514 -6.327 60.765 1.00 20.60 11 LEU B N 1
ATOM 1546 C CA . LEU B 1 12 ? -5.194 -6.889 60.430 1.00 19.66 11 LEU B CA 1
ATOM 1547 C C . LEU B 1 12 ? -4.724 -7.896 61.485 1.00 21.26 11 LEU B C 1
ATOM 1548 O O . LEU B 1 12 ? -3.994 -8.827 61.162 1.00 22.85 11 LEU B O 1
ATOM 1553 N N . LYS B 1 13 ? -5.140 -7.691 62.731 1.00 23.01 12 LYS B N 1
ATOM 1554 C CA . LYS B 1 13 ? -4.912 -8.645 63.840 1.00 26.33 12 LYS B CA 1
ATOM 1555 C C . LYS B 1 13 ? -3.412 -8.913 64.008 1.00 25.08 12 LYS B C 1
ATOM 1556 O O . LYS B 1 13 ? -2.680 -7.971 64.309 1.00 26.88 12 LYS B O 1
ATOM 1562 N N . GLU B 1 14 ? -2.940 -10.153 63.788 1.00 24.88 13 GLU B N 1
ATOM 1563 C CA . GLU B 1 14 ? -1.502 -10.454 63.954 1.00 25.14 13 GLU B CA 1
ATOM 1564 C C . GLU B 1 14 ? -0.591 -9.624 63.047 1.00 19.77 13 GLU B C 1
ATOM 1565 O O . GLU B 1 14 ? 0.569 -9.426 63.367 1.00 22.72 13 GLU B O 1
ATOM 1571 N N . PHE B 1 15 ? -1.103 -9.149 61.917 1.00 19.00 14 PHE B N 1
ATOM 1572 C CA . PHE B 1 15 ? -0.279 -8.377 60.987 1.00 17.24 14 PHE B CA 1
ATOM 1573 C C . PHE B 1 15 ? -0.229 -6.886 61.277 1.00 19.42 14 PHE B C 1
ATOM 1574 O O . PHE B 1 15 ? 0.509 -6.153 60.627 1.00 21.95 14 PHE B O 1
ATOM 1582 N N . SER B 1 16 ? -0.981 -6.434 62.279 1.00 21.42 15 SER B N 1
ATOM 1583 C CA . SER B 1 16 ? -0.688 -5.142 62.893 1.00 20.56 15 SER B CA 1
ATOM 1584 C C . SER B 1 16 ? -1.071 -5.185 64.356 1.00 21.62 15 SER B C 1
ATOM 1585 O O . SER B 1 16 ? -2.150 -4.730 64.736 1.00 22.75 15 SER B O 1
ATOM 1588 N N . PRO B 1 17 ? -0.171 -5.758 65.190 1.00 22.56 16 PRO B N 1
ATOM 1589 C CA . PRO B 1 17 ? -0.568 -6.052 66.560 1.00 22.92 16 PRO B CA 1
ATOM 1590 C C . PRO B 1 17 ? -0.642 -4.848 67.492 1.00 24.81 16 PRO B C 1
ATOM 1591 O O . PRO B 1 17 ? -1.193 -4.975 68.578 1.00 28.26 16 PRO B O 1
ATOM 1595 N N . GLY B 1 18 ? -0.106 -3.697 67.082 1.00 21.99 17 GLY B N 1
ATOM 1596 C CA . GLY B 1 18 ? -0.223 -2.459 67.864 1.00 22.47 17 GLY B CA 1
ATOM 1597 C C . GLY B 1 18 ? -1.416 -1.615 67.468 1.00 20.94 17 GLY B C 1
ATOM 1598 O O . GLY B 1 18 ? -1.692 -1.474 66.271 1.00 20.01 17 GLY B O 1
ATOM 1599 N N . THR B 1 19 ? -2.131 -1.083 68.457 1.00 21.55 18 THR B N 1
ATOM 1600 C CA . THR B 1 19 ? -3.175 -0.065 68.251 1.00 21.91 18 THR B CA 1
ATOM 1601 C C . THR B 1 19 ? -2.693 1.066 67.341 1.00 18.92 18 THR B C 1
ATOM 1602 O O . THR B 1 19 ? -1.546 1.471 67.394 1.00 18.04 18 THR B O 1
ATOM 1606 N N . LEU B 1 20 ? -3.582 1.549 66.485 1.00 20.53 19 LEU B N 1
ATOM 1607 C CA . LEU B 1 20 ? -3.250 2.641 65.560 1.00 21.85 19 LEU B CA 1
ATOM 1608 C C . LEU B 1 20 ? -2.768 3.877 66.351 1.00 21.65 19 LEU B C 1
ATOM 1609 O O . LEU B 1 20 ? -3.417 4.270 67.327 1.00 24.00 19 LEU B O 1
ATOM 1614 N N . THR B 1 21 ? -1.622 4.437 65.972 1.00 20.95 20 THR B N 1
ATOM 1615 C CA . THR B 1 21 ? -1.016 5.607 66.645 1.00 21.46 20 THR B CA 1
ATOM 1616 C C . THR B 1 21 ? -1.381 6.954 66.006 1.00 20.41 20 THR B C 1
ATOM 1617 O O . THR B 1 21 ? -1.797 7.010 64.839 1.00 20.21 20 THR B O 1
ATOM 1621 N N . ALA B 1 22 ? -1.210 8.040 66.763 1.00 19.74 21 ALA B N 1
ATOM 1622 C CA . ALA B 1 22 ? -1.525 9.375 66.253 1.00 22.03 21 ALA B CA 1
ATOM 1623 C C . ALA B 1 22 ? -0.624 9.744 65.071 1.00 22.29 21 ALA B C 1
ATOM 1624 O O . ALA B 1 22 ? -1.113 10.262 64.059 1.00 23.31 21 ALA B O 1
ATOM 1626 N N . VAL B 1 23 ? 0.669 9.438 65.203 1.00 21.40 22 VAL B N 1
ATOM 1627 C CA . VAL B 1 23 ? 1.661 9.762 64.173 1.00 24.25 22 VAL B CA 1
ATOM 1628 C C . VAL B 1 23 ? 1.306 9.011 62.888 1.00 23.06 22 VAL B C 1
ATOM 1629 O O . VAL B 1 23 ? 1.364 9.588 61.806 1.00 21.11 22 VAL B O 1
ATOM 1633 N N . GLU B 1 24 ? 0.907 7.745 63.011 1.00 21.03 23 GLU B N 1
ATOM 1634 C CA . GLU B 1 24 ? 0.428 6.971 61.821 1.00 20.75 23 GLU B CA 1
ATOM 1635 C C . GLU B 1 24 ? -0.707 7.653 61.131 1.00 20.30 23 GLU B C 1
ATOM 1636 O O . GLU B 1 24 ? -0.689 7.833 59.905 1.00 22.16 23 GLU B O 1
ATOM 1642 N N . CYS B 1 25 ? -1.721 8.001 61.918 1.00 19.82 24 CYS B N 1
ATOM 1643 C CA . CYS B 1 25 ? -2.940 8.594 61.386 1.00 21.76 24 CYS B CA 1
ATOM 1644 C C . CYS B 1 25 ? -2.688 9.892 60.658 1.00 20.26 24 CYS B C 1
ATOM 1645 O O . CYS B 1 25 ? -3.294 10.145 59.613 1.00 21.27 24 CYS B O 1
ATOM 1648 N N . ILE B 1 26 ? -1.780 10.692 61.197 1.00 21.85 25 ILE B N 1
ATOM 1649 C CA . ILE B 1 26 ? -1.418 11.962 60.584 1.00 22.15 25 ILE B CA 1
ATOM 1650 C C . ILE B 1 26 ? -0.757 11.694 59.228 1.00 19.88 25 ILE B C 1
ATOM 1651 O O . ILE B 1 26 ? -1.120 12.351 58.233 1.00 23.63 25 ILE B O 1
ATOM 1656 N N . ASP B 1 27 ? 0.171 10.737 59.189 1.00 18.54 26 ASP B N 1
ATOM 1657 C CA . ASP B 1 27 ? 0.812 10.322 57.928 1.00 20.67 26 ASP B CA 1
ATOM 1658 C C . ASP B 1 27 ? -0.216 9.828 56.924 1.00 19.05 26 ASP B C 1
ATOM 1659 O O . ASP B 1 27 ? -0.161 10.186 55.737 1.00 19.78 26 ASP B O 1
ATOM 1664 N N . TYR B 1 28 ? -1.155 9.008 57.385 1.00 18.12 27 TYR B N 1
ATOM 1665 C CA . TYR B 1 28 ? -2.161 8.437 56.464 1.00 17.29 27 TYR B CA 1
ATOM 1666 C C . TYR B 1 28 ? -3.091 9.532 55.947 1.00 18.81 27 TYR B C 1
ATOM 1667 O O . TYR B 1 28 ? -3.409 9.565 54.742 1.00 17.77 27 TYR B O 1
ATOM 1676 N N . LEU B 1 29 ? -3.498 10.451 56.818 1.00 21.04 28 LEU B N 1
ATOM 1677 C CA . LEU B 1 29 ? -4.270 11.628 56.361 1.00 23.83 28 LEU B CA 1
ATOM 1678 C C . LEU B 1 29 ? -3.524 12.440 55.288 1.00 22.21 28 LEU B C 1
ATOM 1679 O O . LEU B 1 29 ? -4.119 12.843 54.289 1.00 26.03 28 LEU B O 1
ATOM 1684 N N . ASP B 1 30 ? -2.237 12.676 55.513 1.00 22.49 29 ASP B N 1
ATOM 1685 C CA . ASP B 1 30 ? -1.393 13.380 54.563 1.00 24.65 29 ASP B CA 1
ATOM 1686 C C . ASP B 1 30 ? -1.361 12.664 53.207 1.00 23.66 29 ASP B C 1
ATOM 1687 O O . ASP B 1 30 ? -1.444 13.317 52.158 1.00 25.18 29 ASP B O 1
ATOM 1692 N N . ARG B 1 31 ? -1.278 11.332 53.229 1.00 19.62 30 ARG B N 1
ATOM 1693 C CA . ARG B 1 31 ? -1.337 10.551 51.987 1.00 18.73 30 ARG B CA 1
ATOM 1694 C C . ARG B 1 31 ? -2.670 10.732 51.272 1.00 19.03 30 ARG B C 1
ATOM 1695 O O . ARG B 1 31 ? -2.705 10.875 50.043 1.00 22.38 30 ARG B O 1
ATOM 1703 N N . LEU B 1 32 ? -3.755 10.764 52.038 1.00 19.88 31 LEU B N 1
ATOM 1704 C CA . LEU B 1 32 ? -5.094 10.973 51.465 1.00 21.57 31 LEU B CA 1
ATOM 1705 C C . LEU B 1 32 ? -5.239 12.371 50.858 1.00 22.05 31 LEU B C 1
ATOM 1706 O O . LEU B 1 32 ? -5.780 12.517 49.758 1.00 25.84 31 LEU B O 1
ATOM 1711 N N . TYR B 1 33 ? -4.709 13.378 51.542 1.00 23.33 32 TYR B N 1
ATOM 1712 C CA . TYR B 1 33 ? -4.715 14.763 50.999 1.00 25.70 32 TYR B CA 1
ATOM 1713 C C . TYR B 1 33 ? -3.902 14.929 49.737 1.00 23.64 32 TYR B C 1
ATOM 1714 O O . TYR B 1 33 ? -4.307 15.687 48.845 1.00 25.93 32 TYR B O 1
ATOM 1723 N N . ALA B 1 34 ? -2.772 14.223 49.665 1.00 23.45 33 ALA B N 1
ATOM 1724 C CA . ALA B 1 34 ? -1.911 14.261 48.487 1.00 23.92 33 ALA B CA 1
ATOM 1725 C C . ALA B 1 34 ? -2.648 13.677 47.273 1.00 25.35 33 ALA B C 1
ATOM 1726 O O . ALA B 1 34 ? -2.569 14.219 46.156 1.00 24.05 33 ALA B O 1
ATOM 1728 N N . VAL B 1 35 ? -3.406 12.607 47.495 1.00 22.29 34 VAL B N 1
ATOM 1729 C CA . VAL B 1 35 ? -4.155 12.001 46.391 1.00 22.19 34 VAL B CA 1
ATOM 1730 C C . VAL B 1 35 ? -5.326 12.869 45.978 1.00 22.90 34 VAL B C 1
ATOM 1731 O O . VAL B 1 35 ? -5.622 12.986 44.783 1.00 22.32 34 VAL B O 1
ATOM 1735 N N . ARG B 1 36 ? -5.972 13.505 46.952 1.00 22.57 35 ARG B N 1
ATOM 1736 C CA . ARG B 1 36 ? -7.022 14.481 46.623 1.00 24.04 35 ARG B CA 1
ATOM 1737 C C . ARG B 1 36 ? -6.439 15.610 45.776 1.00 22.89 35 ARG B C 1
ATOM 1738 O O . ARG B 1 36 ? -7.037 16.010 44.780 1.00 22.18 35 ARG B O 1
ATOM 1746 N N . HIS B 1 37 ? -5.271 16.097 46.145 1.00 21.50 36 HIS B N 1
ATOM 1747 C CA . HIS B 1 37 ? -4.623 17.145 45.371 1.00 23.62 36 HIS B CA 1
ATOM 1748 C C . HIS B 1 37 ? -4.408 16.685 43.928 1.00 22.46 36 HIS B C 1
ATOM 1749 O O . HIS B 1 37 ? -4.758 17.386 42.971 1.00 20.68 36 HIS B O 1
ATOM 1756 N N . ASP B 1 38 ? -3.827 15.502 43.798 1.00 20.41 37 ASP B N 1
ATOM 1757 C CA . ASP B 1 38 ? -3.494 14.976 42.483 1.00 23.32 37 ASP B CA 1
ATOM 1758 C C . ASP B 1 38 ? -4.696 14.683 41.607 1.00 20.71 37 ASP B C 1
ATOM 1759 O O . ASP B 1 38 ? -4.648 14.933 40.392 1.00 21.46 37 ASP B O 1
ATOM 1764 N N . ILE B 1 39 ? -5.780 14.201 42.206 1.00 18.73 38 ILE B N 1
ATOM 1765 C CA . ILE B 1 39 ? -6.999 13.967 41.434 1.00 19.66 38 ILE B CA 1
ATOM 1766 C C . ILE B 1 39 ? -7.557 15.299 40.916 1.00 20.17 38 ILE B C 1
ATOM 1767 O O . ILE B 1 39 ? -7.891 15.415 39.730 1.00 21.32 38 ILE B O 1
ATOM 1772 N N . VAL B 1 40 ? -7.652 16.299 41.782 1.00 20.27 39 VAL B N 1
ATOM 1773 C CA . VAL B 1 40 ? -8.199 17.611 41.352 1.00 23.21 39 VAL B CA 1
ATOM 1774 C C . VAL B 1 40 ? -7.280 18.246 40.296 1.00 21.59 39 VAL B C 1
ATOM 1775 O O . VAL B 1 40 ? -7.750 18.844 39.322 1.00 21.76 39 VAL B O 1
ATOM 1779 N N . ASP B 1 41 ? -5.976 18.102 40.494 1.00 19.44 40 ASP B N 1
ATOM 1780 C CA . ASP B 1 41 ? -5.001 18.562 39.521 1.00 20.98 40 ASP B CA 1
ATOM 1781 C C . ASP B 1 41 ? -5.211 17.865 38.171 1.00 20.69 40 ASP B C 1
ATOM 1782 O O . ASP B 1 41 ? -5.201 18.523 37.115 1.00 21.69 40 ASP B O 1
ATOM 1787 N N . GLN B 1 42 ? -5.407 16.547 38.197 1.00 20.28 41 GLN B N 1
ATOM 1788 C CA . GLN B 1 42 ? -5.723 15.794 36.975 1.00 21.18 41 GLN B CA 1
ATOM 1789 C C . GLN B 1 42 ? -7.004 16.265 36.285 1.00 21.17 41 GLN B C 1
ATOM 1790 O O . GLN B 1 42 ? -7.061 16.286 35.044 1.00 21.45 41 GLN B O 1
ATOM 1796 N N . MET B 1 43 ? -8.021 16.630 37.069 1.00 21.95 42 MET B N 1
ATOM 1797 C CA . MET B 1 43 ? -9.291 17.143 36.520 1.00 21.75 42 MET B CA 1
ATOM 1798 C C . MET B 1 43 ? -9.068 18.398 35.677 1.00 23.02 42 MET B C 1
ATOM 1799 O O . MET B 1 43 ? -9.602 18.517 34.575 1.00 23.38 42 MET B O 1
ATOM 1804 N N . ILE B 1 44 ? -8.236 19.296 36.190 1.00 21.28 43 ILE B N 1
ATOM 1805 C CA . ILE B 1 44 ? -7.874 20.535 35.496 1.00 22.15 43 ILE B CA 1
ATOM 1806 C C . ILE B 1 44 ? -7.027 20.236 34.252 1.00 23.48 43 ILE B C 1
ATOM 1807 O O . ILE B 1 44 ? -7.216 20.835 33.174 1.00 23.56 43 ILE B O 1
ATOM 1812 N N . LYS B 1 45 ? -6.094 19.301 34.403 1.00 21.43 44 LYS B N 1
ATOM 1813 C CA . LYS B 1 45 ? -5.253 18.890 33.291 1.00 22.00 44 LYS B CA 1
ATOM 1814 C C . LYS B 1 45 ? -6.051 18.250 32.163 1.00 23.75 44 LYS B C 1
ATOM 1815 O O . LYS B 1 45 ? -5.705 18.436 30.997 1.00 28.06 44 LYS B O 1
ATOM 1821 N N . HIS B 1 46 ? -7.121 17.538 32.500 1.00 22.01 45 HIS B N 1
ATOM 1822 C CA . HIS B 1 46 ? -7.920 16.844 31.483 1.00 25.14 45 HIS B CA 1
ATOM 1823 C C . HIS B 1 46 ? -8.494 17.808 30.441 1.00 26.26 45 HIS B C 1
ATOM 1824 O O . HIS B 1 46 ? -8.428 17.538 29.239 1.00 28.47 45 HIS B O 1
ATOM 1831 N N . ASP B 1 47 ? -9.031 18.932 30.886 1.00 26.96 46 ASP B N 1
ATOM 1832 C CA . ASP B 1 47 ? -9.768 19.810 29.963 1.00 27.59 46 ASP B CA 1
ATOM 1833 C C . ASP B 1 47 ? -9.471 21.308 30.055 1.00 24.59 46 ASP B C 1
ATOM 1834 O O . ASP B 1 47 ? -10.170 22.108 29.432 1.00 28.17 46 ASP B O 1
ATOM 1839 N N . TRP B 1 48 ? -8.422 21.688 30.786 1.00 19.71 47 TRP B N 1
ATOM 1840 C CA . TRP B 1 48 ? -7.987 23.100 30.841 1.00 23.57 47 TRP B CA 1
ATOM 1841 C C . TRP B 1 48 ? -6.502 23.281 30.509 1.00 23.59 47 TRP B C 1
ATOM 1842 O O . TRP B 1 48 ? -6.166 24.096 29.651 1.00 24.30 47 TRP B O 1
ATOM 1853 N N . SER B 1 49 ? -5.622 22.545 31.190 1.00 20.68 48 SER B N 1
ATOM 1854 C CA . SER B 1 49 ? -4.192 22.827 31.137 1.00 21.23 48 SER B CA 1
ATOM 1855 C C . SER B 1 49 ? -3.578 22.498 29.788 1.00 21.88 48 SER B C 1
ATOM 1856 O O . SER B 1 49 ? -4.019 21.551 29.121 1.00 23.43 48 SER B O 1
ATOM 1859 N N . ASP B 1 50 ? -2.564 23.274 29.409 1.00 22.53 49 ASP B N 1
ATOM 1860 C CA . ASP B 1 50 ? -1.709 22.925 28.269 1.00 23.94 49 ASP B CA 1
ATOM 1861 C C . ASP B 1 50 ? -0.827 21.750 28.653 1.00 24.74 49 ASP B C 1
ATOM 1862 O O . ASP B 1 50 ? -0.501 20.926 27.809 1.00 27.97 49 ASP B O 1
ATOM 1867 N N . ASN B 1 51 ? -0.422 21.699 29.923 1.00 24.65 50 ASN B N 1
ATOM 1868 C CA . ASN B 1 51 ? 0.445 20.638 30.419 1.00 25.18 50 ASN B CA 1
ATOM 1869 C C . ASN B 1 51 ? -0.392 19.474 30.950 1.00 27.43 50 ASN B C 1
ATOM 1870 O O . ASN B 1 51 ? -0.824 19.471 32.094 1.00 29.10 50 ASN B O 1
ATOM 1875 N N . LYS B 1 52 ? -0.614 18.478 30.099 1.00 29.46 51 LYS B N 1
ATOM 1876 C CA . LYS B 1 52 ? -1.508 17.366 30.414 1.00 30.59 51 LYS B CA 1
ATOM 1877 C C . LYS B 1 52 ? -0.850 16.336 31.333 1.00 30.62 51 LYS B C 1
ATOM 1878 O O . LYS B 1 52 ? -1.552 15.574 31.973 1.00 33.49 51 LYS B O 1
ATOM 1884 N N . ASP B 1 53 ? 0.484 16.306 31.387 1.00 35.91 52 ASP B N 1
ATOM 1885 C CA . ASP B 1 53 ? 1.210 15.245 32.105 1.00 44.69 52 ASP B CA 1
ATOM 1886 C C . ASP B 1 53 ? 1.747 15.687 33.461 1.00 47.00 52 ASP B C 1
ATOM 1887 O O . ASP B 1 53 ? 1.424 15.073 34.475 1.00 52.26 52 ASP B O 1
ATOM 1892 N N . SER B 1 54 ? 2.563 16.735 33.488 1.00 39.89 53 SER B N 1
ATOM 1893 C CA . SER B 1 54 ? 3.110 17.193 34.763 1.00 39.01 53 SER B CA 1
ATOM 1894 C C . SER B 1 54 ? 3.239 18.696 34.824 1.00 34.09 53 SER B C 1
ATOM 1895 O O . SER B 1 54 ? 3.083 19.382 33.827 1.00 34.64 53 SER B O 1
ATOM 1898 N N . GLU B 1 55 ? 3.464 19.191 36.034 1.00 33.80 54 GLU B N 1
ATOM 1899 C CA . GLU B 1 55 ? 3.779 20.606 36.263 1.00 32.95 54 GLU B CA 1
ATOM 1900 C C . GLU B 1 55 ? 5.069 21.006 35.556 1.00 29.73 54 GLU B C 1
ATOM 1901 O O . GLU B 1 55 ? 5.965 20.195 35.366 1.00 35.78 54 GLU B O 1
ATOM 1907 N N . GLU B 1 56 ? 5.140 22.272 35.162 1.00 27.45 55 GLU B N 1
ATOM 1908 C CA . GLU B 1 56 ? 6.216 22.771 34.337 1.00 29.46 55 GLU B CA 1
ATOM 1909 C C . GLU B 1 56 ? 6.886 23.961 35.012 1.00 27.84 55 GLU B C 1
ATOM 1910 O O . GLU B 1 56 ? 6.212 24.752 35.676 1.00 27.18 55 GLU B O 1
ATOM 1916 N N . ALA B 1 57 ? 8.201 24.105 34.836 1.00 24.69 56 ALA B N 1
ATOM 1917 C CA . ALA B 1 57 ? 8.927 25.264 35.383 1.00 27.65 56 ALA B CA 1
ATOM 1918 C C . ALA B 1 57 ? 8.502 26.566 34.685 1.00 26.63 56 ALA B C 1
ATOM 1919 O O . ALA B 1 57 ? 8.358 26.587 33.459 1.00 25.52 56 ALA B O 1
ATOM 1921 N N . ILE B 1 58 ? 8.365 27.642 35.466 1.00 23.57 57 ILE B N 1
ATOM 1922 C CA . ILE B 1 58 ? 7.973 28.960 34.945 1.00 23.68 57 ILE B CA 1
ATOM 1923 C C . ILE B 1 58 ? 8.873 29.434 33.789 1.00 24.90 57 ILE B C 1
ATOM 1924 O O . ILE B 1 58 ? 8.372 29.945 32.802 1.00 22.39 57 ILE B O 1
ATOM 1929 N N . GLY B 1 59 ? 10.183 29.250 33.908 1.00 25.19 58 GLY B N 1
ATOM 1930 C CA . GLY B 1 59 ? 11.121 29.649 32.838 1.00 26.35 58 GLY B CA 1
ATOM 1931 C C . GLY B 1 59 ? 10.816 28.965 31.516 1.00 27.70 58 GLY B C 1
ATOM 1932 O O . GLY B 1 59 ? 10.895 29.567 30.444 1.00 26.98 58 GLY B O 1
ATOM 1933 N N . LYS B 1 60 ? 10.441 27.700 31.613 1.00 27.19 59 LYS B N 1
ATOM 1934 C CA . LYS B 1 60 ? 10.100 26.883 30.460 1.00 29.25 59 LYS B CA 1
ATOM 1935 C C . LYS B 1 60 ? 8.773 27.328 29.820 1.00 26.27 59 LYS B C 1
ATOM 1936 O O . LYS B 1 60 ? 8.661 27.446 28.600 1.00 22.91 59 LYS B O 1
ATOM 1942 N N . VAL B 1 61 ? 7.793 27.644 30.658 1.00 25.48 60 VAL B N 1
ATOM 1943 C CA . VAL B 1 61 ? 6.518 28.180 30.186 1.00 24.55 60 VAL B CA 1
ATOM 1944 C C . VAL B 1 61 ? 6.737 29.484 29.401 1.00 21.93 60 VAL B C 1
ATOM 1945 O O . VAL B 1 61 ? 6.118 29.685 28.354 1.00 24.33 60 VAL B O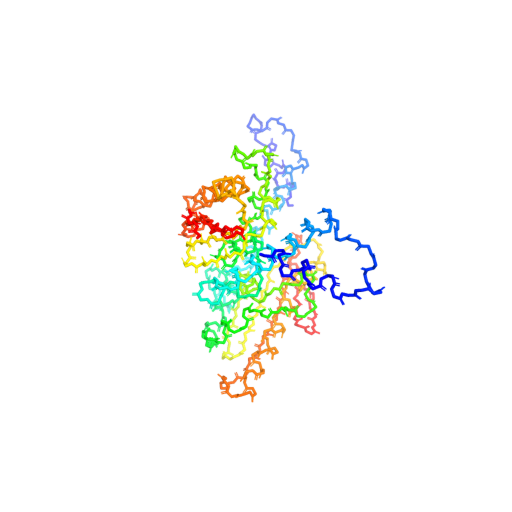 1
ATOM 1949 N N . LEU B 1 62 ? 7.621 30.348 29.896 1.00 23.13 61 LEU B N 1
ATOM 1950 C CA . LEU B 1 62 ? 7.953 31.594 29.193 1.00 22.77 61 LEU B CA 1
ATOM 1951 C C . LEU B 1 62 ? 8.499 31.325 27.798 1.00 22.07 61 LEU B C 1
ATOM 1952 O O . LEU B 1 62 ? 8.068 31.951 26.828 1.00 24.01 61 LEU B O 1
ATOM 1957 N N . LEU B 1 63 ? 9.415 30.368 27.704 1.00 23.36 62 LEU B N 1
ATOM 1958 C CA . LEU B 1 63 ? 9.946 29.938 26.411 1.00 26.81 62 LEU B CA 1
ATOM 1959 C C . LEU B 1 63 ? 8.828 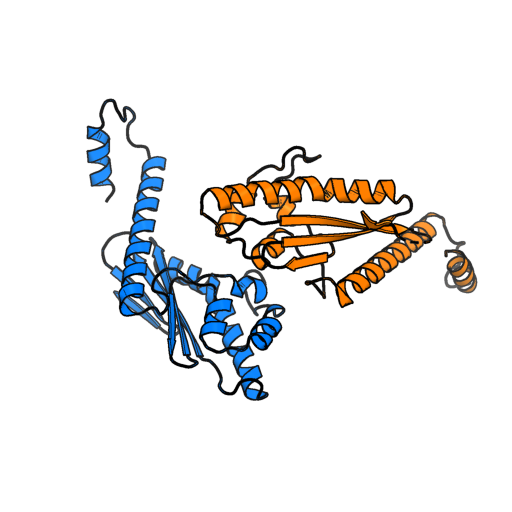29.415 25.498 1.00 25.89 62 LEU B C 1
ATOM 1960 O O . LEU B 1 63 ? 8.720 29.826 24.340 1.00 26.54 62 LEU B O 1
ATOM 1965 N N . PHE B 1 64 ? 7.972 28.544 26.032 1.00 25.16 63 PHE B N 1
ATOM 1966 C CA . PHE B 1 64 ? 6.830 28.016 25.280 1.00 24.53 63 PHE B CA 1
ATOM 1967 C C . PHE B 1 64 ? 5.895 29.125 24.803 1.00 25.38 63 PHE B C 1
ATOM 1968 O O . PHE B 1 64 ? 5.290 29.012 23.737 1.00 25.60 63 PHE B O 1
ATOM 1976 N N . ALA B 1 65 ? 5.773 30.190 25.594 1.00 23.70 64 ALA B N 1
ATOM 1977 C CA . ALA B 1 65 ? 4.928 31.333 25.244 1.00 25.11 64 ALA B CA 1
ATOM 1978 C C . ALA B 1 65 ? 5.585 32.327 24.273 1.00 26.42 64 ALA B C 1
ATOM 1979 O O . ALA B 1 65 ? 4.973 33.332 23.936 1.00 30.19 64 ALA B O 1
ATOM 1981 N N . GLY B 1 66 ? 6.815 32.061 23.843 1.00 24.40 65 GLY B N 1
ATOM 1982 C CA . GLY B 1 66 ? 7.485 32.881 22.843 1.00 26.58 65 GLY B CA 1
ATOM 1983 C C . GLY B 1 66 ? 8.436 33.932 23.371 1.00 26.97 65 GLY B C 1
ATOM 1984 O O . GLY B 1 66 ? 8.882 34.776 22.610 1.00 29.37 65 GLY B O 1
ATOM 1985 N N . VAL B 1 67 ? 8.776 33.887 24.659 1.00 28.57 66 VAL B N 1
ATOM 1986 C CA . VAL B 1 67 ? 9.748 34.824 25.198 1.00 26.77 66 VAL B CA 1
ATOM 1987 C C . VAL B 1 67 ? 11.131 34.365 24.714 1.00 31.26 66 VAL B C 1
ATOM 1988 O O . VAL B 1 67 ? 11.503 33.204 24.933 1.00 28.50 66 VAL B O 1
ATOM 1992 N N . PRO B 1 68 ? 11.899 35.265 24.058 1.00 31.89 67 PRO B N 1
ATOM 1993 C CA . PRO B 1 68 ? 13.206 34.833 23.567 1.00 33.80 67 PRO B CA 1
ATOM 1994 C C . PRO B 1 68 ? 14.158 34.394 24.681 1.00 33.87 67 PRO B C 1
ATOM 1995 O O . PRO B 1 68 ? 14.140 34.937 25.784 1.00 29.95 67 PRO B O 1
ATOM 1999 N N . SER B 1 69 ? 15.001 33.421 24.367 1.00 35.02 68 SER B N 1
ATOM 2000 C CA . SER B 1 69 ? 15.937 32.885 25.341 1.00 38.82 68 SER B CA 1
ATOM 2001 C C . SER B 1 69 ? 16.877 33.966 25.902 1.00 40.21 68 SER B C 1
ATOM 2002 O O . SER B 1 69 ? 17.200 33.933 27.082 1.00 44.29 68 SER B O 1
ATOM 2005 N N . ASN B 1 70 ? 17.287 34.933 25.080 1.00 39.97 69 ASN B N 1
ATOM 2006 C CA . ASN B 1 70 ? 18.137 36.041 25.563 1.00 40.33 69 ASN B CA 1
ATOM 2007 C C . ASN B 1 70 ? 17.430 36.940 26.581 1.00 37.63 69 ASN B C 1
ATOM 2008 O O . ASN B 1 70 ? 18.054 37.462 27.493 1.00 37.11 69 ASN B O 1
ATOM 2013 N N . ILE B 1 71 ? 16.128 37.125 26.403 1.00 36.63 70 ILE B N 1
ATOM 2014 C CA . ILE B 1 71 ? 15.304 37.906 27.338 1.00 34.60 70 ILE B CA 1
ATOM 2015 C C . ILE B 1 71 ? 15.208 37.155 28.681 1.00 33.23 70 ILE B C 1
ATOM 2016 O O . ILE B 1 71 ? 15.356 37.752 29.753 1.00 35.08 70 ILE B O 1
ATOM 2021 N N . ILE B 1 72 ? 14.979 35.846 28.614 1.00 30.20 71 ILE B N 1
ATOM 2022 C CA . ILE B 1 72 ? 14.924 35.025 29.824 1.00 33.84 71 ILE B CA 1
ATOM 2023 C C . ILE B 1 72 ? 16.250 35.115 30.578 1.00 36.62 71 ILE B C 1
ATOM 2024 O O . ILE B 1 72 ? 16.256 35.299 31.785 1.00 35.53 71 ILE B O 1
ATOM 2029 N N . THR B 1 73 ? 17.365 35.024 29.862 1.00 38.27 72 THR B N 1
ATOM 2030 C CA . THR B 1 73 ? 18.683 35.152 30.489 1.00 39.93 72 THR B CA 1
ATOM 2031 C C . THR B 1 73 ? 18.854 36.505 31.183 1.00 34.16 72 THR B C 1
ATOM 2032 O O . THR B 1 73 ? 19.273 36.551 32.331 1.00 38.97 72 THR B O 1
ATOM 2036 N N . ALA B 1 74 ? 18.491 37.585 30.495 1.00 34.23 73 ALA B N 1
ATOM 2037 C CA . ALA B 1 74 ? 18.533 38.944 31.052 1.00 35.49 73 ALA B CA 1
ATOM 2038 C C . ALA B 1 74 ? 17.720 39.057 32.344 1.00 38.79 73 ALA B C 1
ATOM 2039 O O . ALA B 1 74 ? 18.158 39.686 33.299 1.00 43.59 73 ALA B O 1
ATOM 2041 N N . LEU B 1 75 ? 16.547 38.430 32.357 1.00 37.84 74 LEU B N 1
ATOM 2042 C CA . LEU B 1 75 ? 15.644 38.482 33.513 1.00 37.95 74 LEU B CA 1
ATOM 2043 C C . LEU B 1 75 ? 16.191 37.783 34.765 1.00 41.09 74 LEU B C 1
ATOM 2044 O O . LEU B 1 75 ? 15.912 38.222 35.873 1.00 39.39 74 LEU B O 1
ATOM 2049 N N . GLU B 1 76 ? 16.982 36.726 34.579 1.00 40.51 75 GLU B N 1
ATOM 2050 C CA . GLU B 1 76 ? 17.457 35.861 35.683 1.00 43.32 75 GLU B CA 1
ATOM 2051 C C . GLU B 1 76 ? 18.098 36.553 36.869 1.00 44.57 75 GLU B C 1
ATOM 2052 O O . GLU B 1 76 ? 17.965 36.152 38.012 1.00 43.64 75 GLU B O 1
ATOM 2058 N N . LYS B 1 77 ? 18.741 37.628 36.581 1.00 47.79 76 LYS B N 1
ATOM 2059 C CA . LYS B 1 77 ? 19.541 38.277 37.590 1.00 49.95 76 LYS B CA 1
ATOM 2060 C C . LYS B 1 77 ? 18.765 39.258 38.432 1.00 47.45 76 LYS B C 1
ATOM 2061 O O . LYS B 1 77 ? 19.244 39.688 39.476 1.00 54.28 76 LYS B O 1
ATOM 2067 N N . LYS B 1 78 ? 17.594 39.593 38.010 1.00 42.37 77 LYS B N 1
ATOM 2068 C CA . LYS B 1 78 ? 16.786 40.576 38.692 1.00 40.70 77 LYS B CA 1
ATOM 2069 C C . LYS B 1 78 ? 16.203 39.987 39.969 1.00 37.10 77 LYS B C 1
ATOM 2070 O O . LYS B 1 78 ? 15.872 38.811 40.015 1.00 35.41 77 LYS B O 1
ATOM 2076 N N . ILE B 1 79 ? 16.103 40.820 40.999 1.00 40.39 78 ILE B N 1
ATOM 2077 C CA . ILE B 1 79 ? 15.519 40.431 42.280 1.00 39.90 78 ILE B CA 1
ATOM 2078 C C . ILE B 1 79 ? 14.058 40.897 42.316 1.00 35.46 78 ILE B C 1
ATOM 2079 O O . ILE B 1 79 ? 13.742 42.038 41.961 1.00 36.72 78 ILE B O 1
ATOM 2084 N N . ILE B 1 80 ? 13.170 39.997 42.734 1.00 33.95 79 ILE B N 1
ATOM 2085 C CA . ILE B 1 80 ? 11.730 40.257 42.725 1.00 34.89 79 ILE B CA 1
ATOM 2086 C C . ILE B 1 80 ? 11.442 41.290 43.815 1.00 36.52 79 ILE B C 1
ATOM 2087 O O . ILE B 1 80 ? 11.789 41.037 44.971 1.00 42.96 79 ILE B O 1
ATOM 2092 N N . PRO B 1 81 ? 10.832 42.449 43.458 1.00 37.26 80 PRO B N 1
ATOM 2093 C CA . PRO B 1 81 ? 10.445 43.386 44.508 1.00 37.16 80 PRO B CA 1
ATOM 2094 C C . PRO B 1 81 ? 9.377 42.860 45.461 1.00 39.49 80 PRO B C 1
ATOM 2095 O O . PRO B 1 81 ? 8.378 42.242 45.062 1.00 37.15 80 PRO B O 1
ATOM 2099 N N . ASN B 1 82 ? 9.617 43.125 46.710 1.00 43.20 81 ASN B N 1
ATOM 2100 C CA . ASN B 1 82 ? 8.776 42.724 47.801 1.00 46.64 81 ASN B CA 1
ATOM 2101 C C . ASN B 1 82 ? 8.526 41.205 47.861 1.00 41.56 81 ASN B C 1
ATOM 2102 O O . ASN B 1 82 ? 7.457 40.760 48.268 1.00 46.38 81 ASN B O 1
ATOM 2107 N N . HIS B 1 83 ? 9.521 40.412 47.488 1.00 34.91 82 HIS B N 1
ATOM 2108 C CA . HIS B 1 83 ? 9.447 38.969 47.673 1.00 33.53 82 HIS B CA 1
ATOM 2109 C C . HIS B 1 83 ? 9.791 38.676 49.147 1.00 33.35 82 HIS B C 1
ATOM 2110 O O . HIS B 1 83 ? 10.719 39.277 49.683 1.00 36.91 82 HIS B O 1
ATOM 2117 N N . PRO B 1 84 ? 9.057 37.765 49.806 1.00 31.38 83 PRO B N 1
ATOM 2118 C CA . PRO B 1 84 ? 9.312 37.529 51.251 1.00 29.59 83 PRO B CA 1
ATOM 2119 C C . PRO B 1 84 ? 10.705 37.013 51.657 1.00 27.86 83 PRO B C 1
ATOM 2120 O O . PRO B 1 84 ? 11.074 37.129 52.825 1.00 27.94 83 PRO B O 1
ATOM 2124 N N . THR B 1 85 ? 11.433 36.430 50.716 1.00 29.26 84 THR B N 1
ATOM 2125 C CA . THR B 1 85 ? 12.838 36.029 50.891 1.00 31.16 84 THR B CA 1
ATOM 2126 C C . THR B 1 85 ? 13.840 36.616 49.861 1.00 33.06 84 THR B C 1
ATOM 2127 O O . THR B 1 85 ? 14.953 36.112 49.720 1.00 33.27 84 THR B O 1
ATOM 2131 N N . GLY B 1 86 ? 13.465 37.683 49.162 1.00 31.63 85 GLY B N 1
ATOM 2132 C CA . GLY B 1 86 ? 14.381 38.335 48.195 1.00 38.01 85 GLY B CA 1
ATOM 2133 C C . GLY B 1 86 ? 14.861 37.441 47.055 1.00 36.13 85 GLY B C 1
ATOM 2134 O O . GLY B 1 86 ? 15.993 37.537 46.612 1.00 35.14 85 GLY B O 1
ATOM 2135 N N . LYS B 1 87 ? 13.975 36.574 46.586 1.00 34.34 86 LYS B N 1
ATOM 2136 C CA . LYS B 1 87 ? 14.287 35.569 45.574 1.00 32.59 86 LYS B CA 1
ATOM 2137 C C . LYS B 1 87 ? 14.532 36.235 44.228 1.00 31.52 86 LYS B C 1
ATOM 2138 O O . LYS B 1 87 ? 13.879 37.242 43.879 1.00 29.81 86 LYS B O 1
ATOM 2144 N N . SER B 1 88 ? 15.508 35.696 43.502 1.00 32.67 87 SER B N 1
ATOM 2145 C CA . SER B 1 88 ? 15.843 36.176 42.160 1.00 34.32 87 SER B CA 1
ATOM 2146 C C . SER B 1 88 ? 14.952 35.487 41.143 1.00 35.29 87 SER B C 1
ATOM 2147 O O . SER B 1 88 ? 14.414 34.412 41.403 1.00 31.06 87 SER B O 1
ATOM 2150 N N . LEU B 1 89 ? 14.815 36.082 39.966 1.00 33.01 88 LEU B N 1
ATOM 2151 C CA . LEU B 1 89 ? 14.065 35.405 38.905 1.00 31.40 88 LEU B CA 1
ATOM 2152 C C . LEU B 1 89 ? 14.721 34.107 38.432 1.00 31.24 88 LEU B C 1
ATOM 2153 O O . LEU B 1 89 ? 14.019 33.185 38.052 1.00 31.21 88 LEU B O 1
ATOM 2158 N N . LYS B 1 90 ? 16.047 33.997 38.519 1.00 33.40 89 LYS B N 1
ATOM 2159 C CA . LYS B 1 90 ? 16.717 32.717 38.234 1.00 33.85 89 LYS B CA 1
ATOM 2160 C C . LYS B 1 90 ? 16.153 31.566 39.078 1.00 33.31 89 LYS B C 1
ATOM 2161 O O . LYS B 1 90 ? 15.932 30.471 38.575 1.00 35.39 89 LYS B O 1
ATOM 2167 N N . ALA B 1 91 ? 15.938 31.824 40.365 1.00 32.60 90 ALA B N 1
ATOM 2168 C CA . ALA B 1 91 ? 15.379 30.829 41.267 1.00 34.51 90 ALA B CA 1
ATOM 2169 C C . ALA B 1 91 ? 13.883 30.646 40.976 1.00 31.15 90 ALA B C 1
ATOM 2170 O O . ALA B 1 91 ? 13.393 29.523 40.852 1.00 28.99 90 ALA B O 1
ATOM 2172 N N . PHE B 1 92 ? 13.180 31.767 40.857 1.00 27.38 91 PHE B N 1
ATOM 2173 C CA . PHE B 1 92 ? 11.743 31.767 40.612 1.00 29.88 91 PHE B CA 1
ATOM 2174 C C . PHE B 1 92 ? 11.353 31.020 39.325 1.00 30.70 91 PHE B C 1
ATOM 2175 O O . PHE B 1 92 ? 10.343 30.306 39.305 1.00 28.66 91 PHE B O 1
ATOM 2183 N N . PHE B 1 93 ? 12.178 31.143 38.280 1.00 30.12 92 PHE B N 1
ATOM 2184 C CA . PHE B 1 93 ? 11.949 30.423 37.022 1.00 28.07 92 PHE B CA 1
ATOM 2185 C C . PHE B 1 93 ? 11.995 28.897 37.144 1.00 29.13 92 PHE B C 1
ATOM 2186 O O . PHE B 1 93 ? 11.504 28.203 36.263 1.00 29.49 92 PHE B O 1
ATOM 2194 N N . LYS B 1 94 ? 12.618 28.376 38.199 1.00 32.96 93 LYS B N 1
ATOM 2195 C CA . LYS B 1 94 ? 12.636 26.931 38.445 1.00 34.54 93 LYS B CA 1
ATOM 2196 C C . LYS B 1 94 ? 11.383 26.393 39.102 1.00 30.28 93 LYS B C 1
ATOM 2197 O O . LYS B 1 94 ? 11.157 25.192 39.095 1.00 35.35 93 LYS B O 1
ATOM 2203 N N . MET B 1 95 ? 10.569 27.276 39.662 1.00 29.64 94 MET B N 1
ATOM 2204 C CA . MET B 1 95 ? 9.380 26.853 40.381 1.00 29.12 94 MET B CA 1
ATOM 2205 C C . MET B 1 95 ? 8.303 26.408 39.412 1.00 27.82 94 MET B C 1
ATOM 2206 O O . MET B 1 95 ? 8.273 26.842 38.254 1.00 28.03 94 MET B O 1
ATOM 2211 N N . THR B 1 96 ? 7.455 25.506 39.891 1.00 28.46 95 THR B N 1
ATOM 2212 C CA . THR B 1 96 ? 6.571 24.696 39.038 1.00 27.80 95 THR B CA 1
ATOM 2213 C C . THR B 1 96 ? 5.123 24.752 39.525 1.00 25.71 95 THR B C 1
ATOM 2214 O O . THR B 1 96 ? 4.658 23.842 40.232 1.00 27.28 95 THR B O 1
ATOM 2218 N N . PRO B 1 97 ? 4.400 25.822 39.158 1.00 23.03 96 PRO B N 1
ATOM 2219 C CA . PRO B 1 97 ? 2.978 25.835 39.474 1.00 23.29 96 PRO B CA 1
ATOM 2220 C C . PRO B 1 97 ? 2.279 24.645 38.791 1.00 20.93 96 PRO B C 1
ATOM 2221 O O . PRO B 1 97 ? 2.754 24.145 37.766 1.00 21.74 96 PRO B O 1
ATOM 2225 N N . ASP B 1 98 ? 1.179 24.186 39.360 1.00 19.94 97 ASP B N 1
ATOM 2226 C CA . ASP B 1 98 ? 0.551 22.942 38.903 1.00 20.45 97 ASP B CA 1
ATOM 2227 C C . ASP B 1 98 ? 0.158 22.927 37.428 1.00 19.92 97 ASP B C 1
ATOM 2228 O O . ASP B 1 98 ? 0.427 21.951 36.721 1.00 19.40 97 ASP B O 1
ATOM 2233 N N . ASN B 1 99 ? -0.458 24.023 36.985 1.00 18.98 98 ASN B N 1
ATOM 2234 C CA . ASN B 1 99 ? -1.099 24.094 35.676 1.00 18.60 98 ASN B CA 1
ATOM 2235 C C . ASN B 1 99 ? -0.828 25.427 35.019 1.00 19.75 98 ASN B C 1
ATOM 2236 O O . ASN B 1 99 ? -0.758 26.452 35.685 1.00 19.23 98 ASN B O 1
ATOM 2241 N N . TYR B 1 100 ? -0.668 25.389 33.697 1.00 19.76 99 TYR B N 1
ATOM 2242 C CA . TYR B 1 100 ? -0.621 26.613 32.909 1.00 20.44 99 TYR B CA 1
ATOM 2243 C C . TYR B 1 100 ? -1.417 26.458 31.614 1.00 19.64 99 TYR B C 1
ATOM 2244 O O . TYR B 1 100 ? -1.664 25.349 31.146 1.00 18.99 99 TYR B O 1
ATOM 2253 N N . LYS B 1 101 ? -1.814 27.597 31.061 1.00 20.33 100 LYS B N 1
ATOM 2254 C CA . LYS B 1 101 ? -2.456 27.646 29.754 1.00 21.84 100 LYS B CA 1
ATOM 2255 C C . LYS B 1 101 ? -1.962 28.912 29.067 1.00 22.53 100 LYS B C 1
ATOM 2256 O O . LYS B 1 101 ? -2.065 29.991 29.620 1.00 20.77 100 LYS B O 1
ATOM 2262 N N . ILE B 1 102 ? -1.439 28.766 27.859 1.00 21.23 101 ILE B N 1
ATOM 2263 C CA . ILE B 1 102 ? -0.951 29.896 27.065 1.00 21.02 101 ILE B CA 1
ATOM 2264 C C . ILE B 1 102 ? -2.007 30.198 26.006 1.00 22.57 101 ILE B C 1
ATOM 2265 O O . ILE B 1 102 ? -2.446 29.299 25.305 1.00 25.53 101 ILE B O 1
ATOM 2270 N N . SER B 1 103 ? -2.426 31.458 25.928 1.00 22.74 102 SER B N 1
ATOM 2271 C CA . SER B 1 103 ? -3.306 31.937 24.865 1.00 25.53 102 SER B CA 1
ATOM 2272 C C . SER B 1 103 ? -2.616 33.152 24.266 1.00 25.23 102 SER B C 1
ATOM 2273 O O . SER B 1 103 ? -2.770 34.251 24.765 1.00 29.04 102 SER B O 1
ATOM 2276 N N . GLY B 1 104 ? -1.789 32.918 23.251 1.00 28.04 103 GLY B N 1
ATOM 2277 C CA . GLY B 1 104 ? -0.963 33.982 22.652 1.00 27.65 103 GLY B CA 1
ATOM 2278 C C . GLY B 1 104 ? 0.103 34.440 23.624 1.00 27.15 103 GLY B C 1
ATOM 2279 O O . GLY B 1 104 ? 0.955 33.646 24.017 1.00 26.01 103 GLY B O 1
ATOM 2280 N N . THR B 1 105 ? 0.050 35.710 24.035 1.00 27.66 104 THR B N 1
ATOM 2281 C CA . THR B 1 105 ? 0.951 36.223 25.068 1.00 27.15 104 THR B CA 1
ATOM 2282 C C . THR B 1 105 ? 0.241 36.379 26.420 1.00 25.12 104 THR B C 1
ATOM 2283 O O . THR B 1 105 ? 0.768 37.014 27.310 1.00 24.90 104 THR B O 1
ATOM 2287 N N . THR B 1 106 ? -0.939 35.778 26.578 1.00 26.07 105 THR B N 1
ATOM 2288 C CA . THR B 1 106 ? -1.520 35.605 27.901 1.00 25.00 105 THR B CA 1
ATOM 2289 C C . THR B 1 106 ? -1.142 34.250 28.455 1.00 22.34 105 THR B C 1
ATOM 2290 O O . THR B 1 106 ? -1.369 33.230 27.818 1.00 23.71 105 THR B O 1
ATOM 2294 N N . ILE B 1 107 ? -0.577 34.254 29.658 1.00 21.77 106 ILE B N 1
ATOM 2295 C CA . ILE B 1 107 ? -0.180 33.018 30.330 1.00 19.70 106 ILE B CA 1
ATOM 2296 C C . ILE B 1 107 ? -0.939 32.947 31.637 1.00 20.86 106 ILE B C 1
ATOM 2297 O O . ILE B 1 107 ? -0.797 33.825 32.472 1.00 21.51 106 ILE B O 1
ATOM 2302 N N . GLU B 1 108 ? -1.760 31.917 31.789 1.00 19.83 107 GLU B N 1
ATOM 2303 C CA . GLU B 1 108 ? -2.535 31.704 32.999 1.00 19.92 107 GLU B CA 1
ATOM 2304 C C . GLU B 1 108 ? -1.934 30.553 33.784 1.00 19.44 107 GLU B C 1
ATOM 2305 O O . GLU B 1 108 ? -1.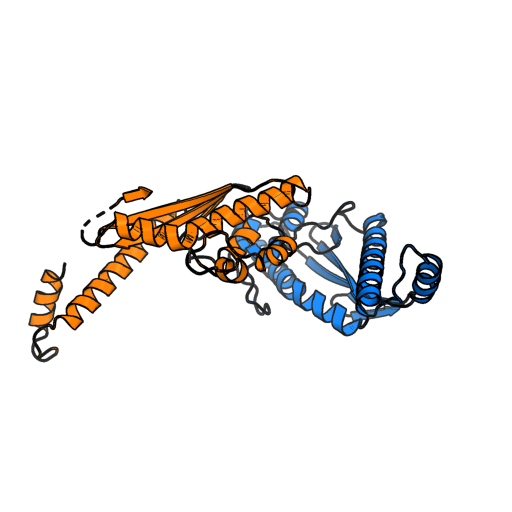640 29.527 33.223 1.00 18.33 107 GLU B O 1
ATOM 2311 N N . PHE B 1 109 ? -1.765 30.738 35.083 1.00 20.10 108 PHE B N 1
ATOM 2312 C CA . PHE B 1 109 ? -1.294 29.689 35.982 1.00 21.17 108 PHE B CA 1
ATOM 2313 C C . PHE B 1 109 ? -2.399 29.370 36.984 1.00 20.90 108 PHE B C 1
ATOM 2314 O O . PHE B 1 109 ? -3.087 30.267 37.484 1.00 24.54 108 PHE B O 1
ATOM 2322 N N . VAL B 1 110 ? -2.583 28.079 37.251 1.00 23.48 109 VAL B N 1
ATOM 2323 C CA . VAL B 1 110 ? -3.529 27.609 38.274 1.00 24.44 109 VAL B CA 1
ATOM 2324 C C . VAL B 1 110 ? -2.818 26.624 39.194 1.00 22.67 109 VAL B C 1
ATOM 2325 O O . VAL B 1 110 ? -2.328 25.581 38.747 1.00 19.87 109 VAL B O 1
ATOM 2329 N N . GLU B 1 111 ? -2.772 26.976 40.478 1.00 21.70 110 GLU B N 1
ATOM 2330 C CA . GLU B 1 111 ? -2.151 26.158 41.512 1.00 22.79 110 GLU B CA 1
ATOM 2331 C C . GLU B 1 111 ? -3.242 25.546 42.355 1.00 20.35 110 GLU B C 1
ATOM 2332 O O . GLU B 1 111 ? -4.131 26.249 42.811 1.00 20.32 110 GLU B O 1
ATOM 2338 N N . VAL B 1 112 ? -3.151 24.236 42.564 1.00 21.69 111 VAL B N 1
ATOM 2339 C CA . VAL B 1 112 ? -4.069 23.493 43.433 1.00 22.38 111 VAL B CA 1
ATOM 2340 C C . VAL B 1 112 ? -3.468 23.379 44.836 1.00 21.40 111 VAL B C 1
ATOM 2341 O O . VAL B 1 112 ? -2.295 23.054 44.990 1.00 20.87 111 VAL B O 1
ATOM 2345 N N . THR B 1 113 ? -4.281 23.648 45.849 1.00 22.08 112 THR B N 1
ATOM 2346 C CA . THR B 1 113 ? -3.906 23.348 47.227 1.00 23.59 112 THR B CA 1
ATOM 2347 C C . THR B 1 113 ? -5.025 22.587 47.946 1.00 23.29 112 THR B C 1
ATOM 2348 O O . THR B 1 113 ? -6.207 22.880 47.777 1.00 22.41 112 THR B O 1
ATOM 2352 N N . VAL B 1 114 ? -4.637 21.602 48.755 1.00 23.90 113 VAL B N 1
ATOM 2353 C CA . VAL B 1 114 ? -5.577 20.889 49.615 1.00 25.73 113 VAL B CA 1
ATOM 2354 C C . VAL B 1 114 ? -5.208 21.310 51.040 1.00 26.77 113 VAL B C 1
ATOM 2355 O O . VAL B 1 114 ? -4.085 21.094 51.482 1.00 30.36 113 VAL B O 1
ATOM 2359 N N . THR B 1 115 ? -6.151 21.916 51.734 1.00 25.21 114 THR B N 1
ATOM 2360 C CA . THR B 1 115 ? -5.860 22.598 53.003 1.00 31.96 114 THR B CA 1
ATOM 2361 C C . THR B 1 115 ? -7.060 22.550 53.946 1.00 32.23 114 THR B C 1
ATOM 2362 O O . THR B 1 115 ? -8.218 22.534 53.513 1.00 25.94 114 THR B O 1
ATOM 2366 N N . ALA B 1 116 ? -6.768 22.527 55.244 1.00 31.54 115 ALA B N 1
ATOM 2367 C CA . ALA B 1 116 ? -7.810 22.575 56.265 1.00 34.55 115 ALA B CA 1
ATOM 2368 C C . ALA B 1 116 ? -8.357 24.000 56.418 1.00 34.79 115 ALA B C 1
ATOM 2369 O O . ALA B 1 116 ? -9.480 24.186 56.859 1.00 39.68 115 ALA B O 1
ATOM 2371 N N . ASP B 1 117 ? -7.563 24.991 56.010 1.00 35.35 116 ASP B N 1
ATOM 2372 C CA . ASP B 1 117 ? -7.895 26.415 56.128 1.00 37.16 116 ASP B CA 1
ATOM 2373 C C . ASP B 1 117 ? -7.699 27.057 54.740 1.00 36.32 116 ASP B C 1
ATOM 2374 O O . ASP B 1 117 ? -6.579 27.375 54.354 1.00 33.68 116 ASP B O 1
ATOM 2379 N N . VAL B 1 118 ? -8.788 27.200 53.994 1.00 37.95 117 VAL B N 1
ATOM 2380 C CA . VAL B 1 118 ? -8.751 27.740 52.623 1.00 45.39 117 VAL B CA 1
ATOM 2381 C C . VAL B 1 118 ? -8.083 29.126 52.526 1.00 43.17 117 VAL B C 1
ATOM 2382 O O . VAL B 1 118 ? -7.272 29.375 51.630 1.00 42.13 117 VAL B O 1
ATOM 2386 N N . ASP B 1 119 ? -8.433 30.023 53.438 1.00 39.25 118 ASP B N 1
ATOM 2387 C CA . ASP B 1 119 ? -7.875 31.377 53.431 1.00 43.58 118 ASP B CA 1
ATOM 2388 C C . ASP B 1 119 ? -6.349 31.340 53.598 1.00 38.62 118 ASP B C 1
ATOM 2389 O O . ASP B 1 119 ? -5.617 32.041 52.888 1.00 40.06 118 ASP B O 1
ATOM 2394 N N . LYS B 1 120 ? -5.888 30.475 54.499 1.00 33.40 119 LYS B N 1
ATOM 2395 C CA . LYS B 1 120 ? -4.466 30.276 54.761 1.00 36.28 119 LYS B CA 1
ATOM 2396 C C . LYS B 1 120 ? -3.767 29.673 53.539 1.00 35.32 119 LYS B C 1
ATOM 2397 O O . LYS B 1 120 ? -2.725 30.171 53.102 1.00 34.48 119 LYS B O 1
ATOM 2403 N N . GLY B 1 121 ? -4.369 28.620 52.989 1.00 32.71 120 GLY B N 1
ATOM 2404 C CA . GLY B 1 121 ? -3.835 27.921 51.797 1.00 34.57 120 GLY B CA 1
ATOM 2405 C C . GLY B 1 121 ? -3.699 28.821 50.571 1.00 31.93 120 GLY B C 1
ATOM 2406 O O . GLY B 1 121 ? -2.653 28.843 49.913 1.00 30.35 120 GLY B O 1
ATOM 2407 N N . ILE B 1 122 ? -4.744 29.601 50.305 1.00 29.29 121 ILE B N 1
ATOM 2408 C CA . ILE B 1 122 ? -4.696 30.601 49.236 1.00 31.37 121 ILE B CA 1
ATOM 2409 C C . ILE B 1 122 ? -3.590 31.627 49.495 1.00 33.30 121 ILE B C 1
ATOM 2410 O O . ILE B 1 122 ? -2.775 31.897 48.599 1.00 29.47 121 ILE B O 1
ATOM 2415 N N . ARG B 1 123 ? -3.554 32.184 50.709 1.00 33.11 122 ARG B N 1
ATOM 2416 C CA . ARG B 1 123 ? -2.543 33.177 51.066 1.00 32.50 122 ARG B CA 1
ATOM 2417 C C . ARG B 1 123 ? -1.119 32.613 50.875 1.00 27.20 122 ARG B C 1
ATOM 2418 O O . ARG B 1 123 ? -0.265 33.282 50.310 1.00 32.77 122 ARG B O 1
ATOM 2426 N N . GLU B 1 124 ? -0.892 31.369 51.305 1.00 29.32 123 GLU B N 1
ATOM 2427 C CA . GLU B 1 124 ? 0.405 30.672 51.156 1.00 32.55 123 GLU B CA 1
ATOM 2428 C C . GLU B 1 124 ? 0.856 30.576 49.695 1.00 32.37 123 GLU B C 1
ATOM 2429 O O . GLU B 1 124 ? 2.033 30.832 49.367 1.00 29.57 123 GLU B O 1
ATOM 2435 N N . LYS B 1 125 ? -0.078 30.171 48.840 1.00 27.97 124 LYS B N 1
ATOM 2436 C CA . LYS B 1 125 ? 0.222 30.013 47.405 1.00 27.56 124 LYS B CA 1
ATOM 2437 C C . LYS B 1 125 ? 0.463 31.357 46.710 1.00 27.70 124 LYS B C 1
ATOM 2438 O O . LYS B 1 125 ? 1.407 31.480 45.934 1.00 23.43 124 LYS B O 1
ATOM 2444 N N . LYS B 1 126 ? -0.372 32.350 47.007 1.00 27.04 125 LYS B N 1
ATOM 2445 C CA . LYS B 1 126 ? -0.136 33.713 46.534 1.00 33.66 125 LYS B CA 1
ATOM 2446 C C . LYS B 1 126 ? 1.215 34.256 47.001 1.00 34.01 125 LYS B C 1
ATOM 2447 O O . LYS B 1 126 ? 1.936 34.861 46.220 1.00 34.05 125 LYS B O 1
ATOM 2453 N N . LEU B 1 127 ? 1.577 34.002 48.256 1.00 35.61 126 LEU B N 1
ATOM 2454 C CA . LEU B 1 127 ? 2.876 34.454 48.790 1.00 36.36 126 LEU B CA 1
ATOM 2455 C C . LEU B 1 127 ? 4.059 33.840 48.035 1.00 34.97 126 LEU B C 1
ATOM 2456 O O . LEU B 1 127 ? 5.098 34.463 47.877 1.00 36.00 126 LEU B O 1
ATOM 2461 N N . LYS B 1 128 ? 3.878 32.609 47.573 1.00 32.31 127 LYS B N 1
ATOM 2462 C CA . LYS B 1 128 ? 4.882 31.879 46.826 1.00 33.91 127 LYS B CA 1
ATOM 2463 C C . LYS B 1 128 ? 5.051 32.432 45.409 1.00 32.87 127 LYS B C 1
ATOM 2464 O O . LYS B 1 128 ? 6.168 32.580 44.935 1.00 31.21 127 LYS B O 1
ATOM 2470 N N . TYR B 1 129 ? 3.946 32.742 44.739 1.00 30.87 128 TYR B N 1
ATOM 2471 C CA . TYR B 1 129 ? 3.975 32.986 43.281 1.00 27.60 128 TYR B CA 1
ATOM 2472 C C . TYR B 1 129 ? 3.638 34.382 42.793 1.00 29.57 128 TYR B C 1
ATOM 2473 O O . TYR B 1 129 ? 4.086 34.771 41.706 1.00 30.46 128 TYR B O 1
ATOM 2482 N N . GLU B 1 130 ? 2.846 35.135 43.542 1.00 31.32 129 GLU B N 1
ATOM 2483 C CA . GLU B 1 130 ? 2.205 36.296 42.945 1.00 36.64 129 GLU B CA 1
ATOM 2484 C C . GLU B 1 130 ? 3.157 37.453 42.665 1.00 37.28 129 GLU B C 1
ATOM 2485 O O . GLU B 1 130 ? 3.115 38.004 41.568 1.00 37.67 129 GLU B O 1
ATOM 2491 N N . ALA B 1 131 ? 4.039 37.788 43.609 1.00 35.23 130 ALA B N 1
ATOM 2492 C CA . ALA B 1 131 ? 5.020 38.868 43.401 1.00 36.03 130 ALA B CA 1
ATOM 2493 C C . ALA B 1 131 ? 5.917 38.588 42.201 1.00 33.42 130 ALA B C 1
ATOM 2494 O O . ALA B 1 131 ? 6.199 39.488 41.417 1.00 34.24 130 ALA B O 1
ATOM 2496 N N . GLY B 1 132 ? 6.370 37.341 42.086 1.00 29.48 131 GLY B N 1
ATOM 2497 C CA . GLY B 1 132 ? 7.281 36.917 41.032 1.00 30.10 131 GLY B CA 1
ATOM 2498 C C . GLY B 1 132 ? 6.631 37.031 39.667 1.00 28.88 131 GLY B C 1
ATOM 2499 O O . GLY B 1 132 ? 7.216 37.577 38.744 1.00 26.64 131 GLY B O 1
ATOM 2500 N N . LEU B 1 133 ? 5.401 36.543 39.565 1.00 27.69 132 LEU B N 1
ATOM 2501 C CA . LEU B 1 133 ? 4.669 36.564 38.281 1.00 24.90 132 LEU B CA 1
ATOM 2502 C C . LEU B 1 133 ? 4.316 37.974 37.855 1.00 24.21 132 LEU B C 1
ATOM 2503 O O . LEU B 1 133 ? 4.422 38.304 36.668 1.00 27.61 132 LEU B O 1
ATOM 2508 N N . THR B 1 134 ? 3.930 38.805 38.824 1.00 25.44 133 THR B N 1
ATOM 2509 C CA . THR B 1 134 ? 3.669 40.226 38.579 1.00 29.05 133 THR B CA 1
ATOM 2510 C C . THR B 1 134 ? 4.918 40.931 38.054 1.00 25.95 133 THR B C 1
ATOM 2511 O O . THR B 1 134 ? 4.851 41.692 37.086 1.00 27.48 133 THR B O 1
ATOM 2515 N N . TYR B 1 135 ? 6.049 40.647 38.678 1.00 24.55 134 TYR B N 1
ATOM 2516 C CA . TYR B 1 135 ? 7.323 41.249 38.297 1.00 26.30 134 TYR B CA 1
ATOM 2517 C C . TYR B 1 135 ? 7.743 40.837 36.894 1.00 26.08 134 TYR B C 1
ATOM 2518 O O . TYR B 1 135 ? 8.189 41.671 36.102 1.00 25.04 134 TYR B O 1
ATOM 2527 N N . ILE B 1 136 ? 7.595 39.553 36.591 1.00 22.88 135 ILE B N 1
ATOM 2528 C CA . ILE B 1 136 ? 7.859 39.065 35.217 1.00 23.30 135 ILE B CA 1
ATOM 2529 C C . ILE B 1 136 ? 7.031 39.859 34.192 1.00 21.48 135 ILE B C 1
ATOM 2530 O O . ILE B 1 136 ? 7.562 40.323 33.187 1.00 23.55 135 ILE B O 1
ATOM 2535 N N . GLU B 1 137 ? 5.738 40.008 34.453 1.00 22.40 136 GLU B N 1
ATOM 2536 C CA . GLU B 1 137 ? 4.870 40.795 33.559 1.00 25.54 136 GLU B CA 1
ATOM 2537 C C . GLU B 1 137 ? 5.381 42.229 33.370 1.00 26.30 136 GLU B C 1
ATOM 2538 O O . GLU B 1 137 ? 5.465 42.724 32.250 1.00 26.73 136 GLU B O 1
ATOM 2544 N N . GLN B 1 138 ? 5.754 42.882 34.464 1.00 26.43 137 GLN B N 1
ATOM 2545 C CA . GLN B 1 138 ? 6.274 44.252 34.407 1.00 25.05 137 GLN B CA 1
ATOM 2546 C C . GLN B 1 138 ? 7.539 44.358 33.539 1.00 25.68 137 GLN B C 1
ATOM 2547 O O . GLN B 1 138 ? 7.653 45.247 32.707 1.00 27.94 137 GLN B O 1
ATOM 2553 N N . GLU B 1 139 ? 8.466 43.428 33.745 1.00 24.28 138 GLU B N 1
ATOM 2554 C CA . GLU B 1 139 ? 9.751 43.434 33.055 1.00 26.01 138 GLU B CA 1
ATOM 2555 C C . GLU B 1 139 ? 9.611 43.067 31.592 1.00 24.56 138 GLU B C 1
ATOM 2556 O O . GLU B 1 139 ? 10.239 43.695 30.742 1.00 25.83 138 GLU B O 1
ATOM 2562 N N . LEU B 1 140 ? 8.748 42.103 31.283 1.00 23.88 139 LEU B N 1
ATOM 2563 C CA . LEU B 1 140 ? 8.460 41.798 29.876 1.00 23.69 139 LEU B CA 1
ATOM 2564 C C . LEU B 1 140 ? 7.864 42.997 29.157 1.00 24.63 139 LEU B C 1
ATOM 2565 O O . LEU B 1 140 ? 8.208 43.266 27.991 1.00 25.18 139 LEU B O 1
ATOM 2570 N N . HIS B 1 141 ? 7.010 43.742 29.852 1.00 23.84 140 HIS B N 1
ATOM 2571 C CA . HIS B 1 141 ? 6.389 44.922 29.247 1.00 25.29 140 HIS B CA 1
ATOM 2572 C C . HIS B 1 141 ? 7.439 45.984 28.901 1.00 26.49 140 HIS B C 1
ATOM 2573 O O . HIS B 1 141 ? 7.350 46.601 27.847 1.00 29.47 140 HIS B O 1
ATOM 2580 N N . LYS B 1 142 ? 8.429 46.170 29.771 1.00 29.06 141 LYS B N 1
ATOM 2581 C CA . LYS B 1 142 ? 9.545 47.090 29.494 1.00 32.28 141 LYS B CA 1
ATOM 2582 C C . LYS B 1 142 ? 10.262 46.705 28.209 1.00 33.39 141 LYS B C 1
ATOM 2583 O O . LYS B 1 142 ? 10.560 47.567 27.396 1.00 30.66 141 LYS B O 1
ATOM 2589 N N . PHE B 1 143 ? 10.516 45.408 28.028 1.00 33.83 142 PHE B N 1
ATOM 2590 C CA . PHE B 1 143 ? 11.137 44.911 26.798 1.00 33.25 142 PHE B CA 1
ATOM 2591 C C . PHE B 1 143 ? 10.279 45.200 25.569 1.00 32.84 142 PHE B C 1
ATOM 2592 O O . PHE B 1 143 ? 10.802 45.599 24.532 1.00 37.39 142 PHE B O 1
ATOM 2600 N N . PHE B 1 144 ? 8.969 45.027 25.696 1.00 29.33 143 PHE B N 1
ATOM 2601 C CA . PHE B 1 144 ? 8.041 45.409 24.627 1.00 30.21 143 PHE B CA 1
ATOM 2602 C C . PHE B 1 144 ? 8.099 46.896 24.304 1.00 31.87 143 PHE B C 1
ATOM 2603 O O . PHE B 1 144 ? 8.142 47.257 23.136 1.00 34.68 143 PHE B O 1
ATOM 2611 N N . LEU B 1 145 ? 8.106 47.742 25.328 1.00 35.21 144 LEU B N 1
ATOM 2612 C CA . LEU B 1 145 ? 8.151 49.207 25.125 1.00 36.85 144 LEU B CA 1
ATOM 2613 C C . LEU B 1 145 ? 9.451 49.667 24.456 1.00 36.45 144 LEU B C 1
ATOM 2614 O O . LEU B 1 145 ? 9.454 50.649 23.708 1.00 38.62 144 LEU B O 1
ATOM 2619 N N . LYS B 1 146 ? 10.541 48.948 24.724 1.00 37.83 145 LYS B N 1
ATOM 2620 C CA . LYS B 1 146 ? 11.830 49.153 24.035 1.00 41.59 145 LYS B CA 1
ATOM 2621 C C . LYS B 1 146 ? 11.920 48.581 22.610 1.00 40.48 145 LYS B C 1
ATOM 2622 O O . LYS B 1 146 ? 12.926 48.799 21.932 1.00 44.65 145 LYS B O 1
ATOM 2628 N N . GLY B 1 147 ? 10.904 47.841 22.170 1.00 38.55 146 GLY B N 1
ATOM 2629 C CA . GLY B 1 147 ? 10.892 47.191 20.858 1.00 40.64 146 GLY B CA 1
ATOM 2630 C C . GLY B 1 147 ? 11.627 45.861 20.758 1.00 42.06 146 GLY B C 1
ATOM 2631 O O . GLY B 1 147 ? 11.806 45.346 19.655 1.00 43.04 146 GLY B O 1
ATOM 2632 N N . GLU B 1 148 ? 12.045 45.298 21.893 1.00 43.40 147 GLU B N 1
ATOM 2633 C CA . GLU B 1 148 ? 12.832 44.049 21.919 1.00 43.12 147 GLU B CA 1
ATOM 2634 C C . GLU B 1 148 ? 11.982 42.773 21.858 1.00 41.84 147 GLU B C 1
ATOM 2635 O O . GLU B 1 148 ? 12.512 41.685 21.623 1.00 43.11 147 GLU B O 1
ATOM 2641 N N . ILE B 1 149 ? 10.688 42.896 22.139 1.00 37.75 148 ILE B N 1
ATOM 2642 C CA . ILE B 1 149 ? 9.709 41.856 21.813 1.00 37.38 148 ILE B CA 1
ATOM 2643 C C . ILE B 1 149 ? 8.520 42.534 21.144 1.00 37.25 148 ILE B C 1
ATOM 2644 O O . ILE B 1 149 ? 8.246 43.694 21.434 1.00 36.47 148 ILE B O 1
ATOM 2649 N N . PRO B 1 150 ? 7.817 41.822 20.243 1.00 37.74 149 PRO B N 1
ATOM 2650 C CA . PRO B 1 150 ? 6.753 42.464 19.473 1.00 37.87 149 PRO B CA 1
ATOM 2651 C C . PRO B 1 150 ? 5.451 42.744 20.219 1.00 37.13 149 PRO B C 1
ATOM 2652 O O . PRO B 1 150 ? 4.691 43.599 19.777 1.00 38.19 149 PRO B O 1
ATOM 2656 N N . GLN B 1 151 ? 5.185 42.020 21.311 1.00 37.49 150 GLN B N 1
ATOM 2657 C CA . GLN B 1 151 ? 3.935 42.162 22.071 1.00 37.29 150 GLN B CA 1
ATOM 2658 C C . GLN B 1 151 ? 4.196 41.973 23.556 1.00 30.52 150 GLN B C 1
ATOM 2659 O O . GLN B 1 151 ? 5.039 41.158 23.918 1.00 30.09 150 GLN B O 1
ATOM 2665 N N . PRO B 1 152 ? 3.475 42.717 24.423 1.00 33.75 151 PRO B N 1
ATOM 2666 C CA . PRO B 1 152 ? 3.662 42.411 25.829 1.00 32.15 151 PRO B CA 1
ATOM 2667 C C . PRO B 1 152 ? 2.873 41.184 26.222 1.00 29.55 151 PRO B C 1
ATOM 2668 O O . PRO B 1 152 ? 2.088 40.637 25.419 1.00 26.44 151 PRO B O 1
ATOM 2672 N N . TYR B 1 153 ? 3.106 40.774 27.460 1.00 27.44 152 TYR B N 1
ATOM 2673 C CA . TYR B 1 153 ? 2.505 39.577 28.018 1.00 23.88 152 TYR B CA 1
ATOM 2674 C C . TYR B 1 153 ? 1.548 39.950 29.132 1.00 23.46 152 TYR B C 1
ATOM 2675 O O . TYR B 1 153 ? 1.687 41.007 29.750 1.00 24.74 152 TYR B O 1
ATOM 2684 N N . LYS B 1 154 ? 0.540 39.103 29.325 1.00 22.94 153 LYS B N 1
ATOM 2685 C CA . LYS B 1 154 ? -0.346 39.167 30.492 1.00 25.64 153 LYS B CA 1
ATOM 2686 C C . LYS B 1 154 ? -0.157 37.849 31.221 1.00 24.49 153 LYS B C 1
ATOM 2687 O O . LYS B 1 154 ? -0.305 36.783 30.605 1.00 20.53 153 LYS B O 1
ATOM 2693 N N . ILE B 1 155 ? 0.180 37.933 32.511 1.00 22.88 154 ILE B N 1
ATOM 2694 C CA . ILE B 1 155 ? 0.397 36.747 33.342 1.00 21.68 154 ILE B CA 1
ATOM 2695 C C . ILE B 1 155 ? -0.585 36.774 34.520 1.00 22.90 154 ILE B C 1
ATOM 2696 O O . ILE B 1 155 ? -0.613 37.747 35.294 1.00 25.71 154 ILE B O 1
ATOM 2701 N N . THR B 1 156 ? -1.408 35.728 34.632 1.00 22.25 155 THR B N 1
ATOM 2702 C CA . THR B 1 156 ? -2.387 35.633 35.737 1.00 25.05 155 THR B CA 1
ATOM 2703 C C . THR B 1 156 ? -2.105 34.424 36.631 1.00 24.90 155 THR B C 1
ATOM 2704 O O . THR B 1 156 ? -1.586 33.412 36.184 1.00 22.82 155 THR B O 1
ATOM 2708 N N . PHE B 1 157 ? -2.434 34.557 37.904 1.00 23.85 156 PHE B N 1
ATOM 2709 C CA . PHE B 1 157 ? -2.231 33.484 38.869 1.00 23.40 156 PHE B CA 1
ATOM 2710 C C . PHE B 1 157 ? -3.545 33.226 39.589 1.00 22.83 156 PHE B C 1
ATOM 2711 O O . PHE B 1 157 ? -4.180 34.150 40.091 1.00 26.24 156 PHE B O 1
ATOM 2719 N N . ASN B 1 158 ? -3.953 31.970 39.626 1.00 21.70 157 ASN B N 1
ATOM 2720 C CA . ASN B 1 158 ? -5.213 31.563 40.250 1.00 24.93 157 ASN B CA 1
ATOM 2721 C C . ASN B 1 158 ? -4.883 30.408 41.198 1.00 25.00 157 ASN B C 1
ATOM 2722 O O . ASN B 1 158 ? -3.967 29.633 40.926 1.00 22.48 157 ASN B O 1
ATOM 2727 N N . VAL B 1 159 ? -5.646 30.295 42.278 1.00 23.82 158 VAL B N 1
ATOM 2728 C CA . VAL B 1 159 ? -5.518 29.191 43.227 1.00 23.90 158 VAL B CA 1
ATOM 2729 C C . VAL B 1 159 ? -6.870 28.502 43.326 1.00 23.34 158 VAL B C 1
ATOM 2730 O O . VAL B 1 159 ? -7.901 29.154 43.498 1.00 25.70 158 VAL B O 1
ATOM 2734 N N . VAL B 1 160 ? -6.841 27.178 43.190 1.00 23.24 159 VAL B N 1
ATOM 2735 C CA . VAL B 1 160 ? -7.983 26.322 43.455 1.00 21.60 159 VAL B CA 1
ATOM 2736 C C . VAL B 1 160 ? -7.705 25.675 44.809 1.00 24.59 159 VAL B C 1
ATOM 2737 O O . VAL B 1 160 ? -6.750 24.900 44.933 1.00 20.58 159 VAL B O 1
ATOM 2741 N N . ALA B 1 161 ? -8.500 26.032 45.822 1.00 24.92 160 ALA B N 1
ATOM 2742 C CA . ALA B 1 161 ? -8.298 25.499 47.187 1.00 27.70 160 ALA B CA 1
ATOM 2743 C C . ALA B 1 161 ? -9.393 24.499 47.492 1.00 27.70 160 ALA B C 1
ATOM 2744 O O . ALA B 1 161 ? -10.581 24.829 47.455 1.00 28.49 160 ALA B O 1
ATOM 2746 N N . VAL B 1 162 ? -8.977 23.265 47.754 1.00 27.99 161 VAL B N 1
ATOM 2747 C CA . VAL B 1 162 ? -9.885 22.150 47.996 1.00 30.86 161 VAL B CA 1
ATOM 2748 C C . VAL B 1 162 ? -9.812 21.862 49.496 1.00 31.17 161 VAL B C 1
ATOM 2749 O O . VAL B 1 162 ? -8.733 21.690 50.043 1.00 29.51 161 VAL B O 1
ATOM 2753 N N . ARG B 1 163 ? -10.964 21.805 50.144 1.00 35.38 162 ARG B N 1
ATOM 2754 C CA . ARG B 1 163 ? -11.017 21.498 51.572 1.00 39.06 162 ARG B CA 1
ATOM 2755 C C . ARG B 1 163 ? -10.602 20.047 51.821 1.00 38.88 162 ARG B C 1
ATOM 2756 O O . ARG B 1 163 ? -10.853 19.163 50.991 1.00 42.98 162 ARG B O 1
ATOM 2764 N N . THR B 1 164 ? -9.945 19.819 52.955 1.00 36.60 163 THR B N 1
ATOM 2765 C CA . THR B 1 164 ? -9.519 18.470 53.361 1.00 42.34 163 THR B CA 1
ATOM 2766 C C . THR B 1 164 ? -10.709 17.514 53.531 1.00 46.69 163 THR B C 1
ATOM 2767 O O . THR B 1 164 ? -10.614 16.323 53.222 1.00 52.71 163 THR B O 1
ATOM 2771 N N . ASP B 1 165 ? -11.823 18.054 54.011 1.00 52.04 164 ASP B N 1
ATOM 2772 C CA . ASP B 1 165 ? -13.067 17.300 54.173 1.00 66.09 164 ASP B CA 1
ATOM 2773 C C . ASP B 1 165 ? -14.127 17.867 53.249 1.00 69.14 164 ASP B C 1
ATOM 2774 O O . ASP B 1 165 ? -14.316 19.078 53.211 1.00 74.61 164 ASP B O 1
ATOM 2779 N N . ILE B 1 169 ? -14.965 23.685 47.331 1.00 58.29 168 ILE B N 1
ATOM 2780 C CA . ILE B 1 169 ? -13.738 24.291 46.828 1.00 57.36 168 ILE B CA 1
ATOM 2781 C C . ILE B 1 169 ? -13.896 25.799 46.665 1.00 50.06 168 ILE B C 1
ATOM 2782 O O . ILE B 1 169 ? -14.964 26.300 46.309 1.00 55.11 168 ILE B O 1
ATOM 2787 N N . THR B 1 170 ? -12.799 26.497 46.909 1.00 43.13 169 THR B N 1
ATOM 2788 C CA . THR B 1 170 ? -12.726 27.941 46.790 1.00 46.53 169 THR B CA 1
ATOM 2789 C C . THR B 1 170 ? -11.765 28.291 45.651 1.00 50.69 169 THR B C 1
ATOM 2790 O O . THR B 1 170 ? -10.651 27.779 45.600 1.00 41.58 169 THR B O 1
ATOM 2794 N N . THR B 1 171 ? -12.209 29.150 44.738 1.00 56.28 170 THR B N 1
ATOM 2795 C CA . THR B 1 171 ? -11.363 29.631 43.648 1.00 57.46 170 THR B CA 1
ATOM 2796 C C . THR B 1 171 ? -11.043 31.093 43.939 1.00 57.23 170 THR B C 1
ATOM 2797 O O . THR B 1 171 ? -11.948 31.880 44.192 1.00 59.95 170 THR B O 1
ATOM 2801 N N . GLN B 1 172 ? -9.759 31.441 43.931 1.00 53.72 171 GLN B N 1
ATOM 2802 C CA . GLN B 1 172 ? -9.321 32.838 43.979 1.00 58.78 171 GLN B CA 1
ATOM 2803 C C . GLN B 1 172 ? -8.491 33.132 42.735 1.00 54.04 171 GLN B C 1
ATOM 2804 O O . GLN B 1 172 ? -7.366 32.640 42.613 1.00 42.90 171 GLN B O 1
#

Solvent-accessible surface area: 20182 Å² total; per-residue (Å²): 69,34,78,117,80,130,108,88,16,97,153,78,130,112,165,32,124,44,120,29,71,79,124,49,28,106,63,75,49,80,158,63,62,55,82,89,39,80,92,23,14,95,118,28,4,144,110,63,2,69,11,104,132,70,78,44,25,0,12,104,0,0,86,100,10,51,1,46,78,100,2,20,83,50,0,48,132,67,98,2,76,148,23,76,111,43,51,18,0,43,4,0,9,83,31,48,1,7,0,13,62,40,60,60,33,46,0,49,1,13,9,0,11,27,20,91,65,14,71,122,4,1,130,95,27,42,107,84,6,50,32,1,3,63,26,0,38,94,9,0,71,110,17,67,126,131,64,92,5,123,105,47,19,107,12,25,5,13,0,17,0,6,63,22,122,41,110,76,72,0,25,17,82,72,108,133,93,73,79,54,73,28,81,125,80,122,108,86,17,94,155,82,150,138,167,31,123,44,120,31,72,79,126,49,26,106,63,76,48,79,157,64,56,54,83,102,41,79,93,23,13,97,122,26,3,146,111,64,2,52,12,78,114,72,79,39,18,0,12,108,0,0,25,17,9,33,1,48,77,99,2,20,83,38,0,52,162,64,98,4,80,149,24,75,109,42,58,28,0,130,43,0,9,158,36,47,2,7,0,5,61,36,62,60,34,45,0,47,2,14,9,1,10,28,20,91,68,13,98,129,3,12,145,96,28,58,108,83,7,62,31,1,4,67,27,0,40,94,9,0,71,110,18,65,126,131,64,93,6,126,106,47,19,102,11,42,19,49,0,17,0,9,115,20,155,134,36,93,100

Nearest PDB structures (foldseek):
  5ize-assembly1_A  TM=1.006E+00  e=6.110E-39  Hantaan virus 76-118
  5ize-assembly2_B  TM=1.005E+00  e=4.673E-34  Hantaan virus 76-118
  8p1k-assembly1_A  TM=8.641E-01  e=1.554E-26  Orthohantavirus hantanense
  8qhd-assembly1_E  TM=8.432E-01  e=1.343E-24  Hantaan virus 76-118
  6q99-assembly1_A  TM=8.619E-01  e=1.868E-21  Orthohantavirus andesense

InterPro domains:
  IPR007099 RNA-directed RNA polymerase, negative-strand RNA virus [PS50525] (956-1142)
  IPR007322 RNA-dependent RNA polymerase, bunyaviral [PF04196] (562-1285)
  IPR016268 RNA-directed RNA polymerase, hantavirus [PIRSF000825] (1-2151)
  IPR024378 RNA-directed RNA polymerase, hantavirus, N-terminal [PF12426] (198-238)
  IPR048006 RNA endonuclease, cap-snatching, bunyaviral [TIGR04202] (94-164)
  IPR054155 Cap-snatching endonuclease, N-terminal [PF21991] (3-196)

Sequence (349 aa):
GMDKYREIHNKLKEFSPGTLTAVECIDYLDRLYAVRHDIVDQMIKHDWSDNKDSEEAIGKVLLFAGVPSNIITALEKKIIPNHPTGKSLKAFFKMTPDNYKISGTTIEFVEVTVTADVDKGIREKKLKYEAGLTYIEQELHKFFLKGEIPQPYKITFNVVAVRTDGSNITTQWPSRRNDGGMDKYREIHNKLKEFSPGTLTAVECIDYLDRLYAVRHDIVDQMIKHDWSDNKDSEEAIGKVLLFAGVPSNIITALEKKIIPNHPTGKSLKAFFKMTPDNYKISGTTIEFVEVTVTADVDKGIREKKLKYEAGLTYIEQELHKFFLKGEIPQPYKITFNVVAVRTDITTQ

B-factor: mean 31.68, std 12.46, range [12.95, 99.44]

Foldseek 3Di:
DCVVVQVVLVVCPVVRVDRDDPVNSVVVLVVVLVVVQVVVLQVCLVPPFPPNDWFDFQLVVCVVLPNDPVLSVVQQQAFQPPQPVRDGVVVNRRDTASGWDHDRQEIEGEHEEEDQDQVVRVVVVCSSHVSSQVVVQVSQVVCCVVVNDVDGHHYWYKYWYAYSDDGWIWIGTPPDIDTD/DCVVVQVVLVVCPVVRVDRDDPVNVVVVLVVVLVVVQVVVLQVCLVPPFPPNDWFDFQLVVCVVLPNDPVLSVVQQADFQPPQPVRDGLVVNRRDTATGWDHDRQEIEGEHEEEDQDQVVRQVVVCSSHVSSQVVVQVSQVVCCVVVNDVDGHHYYYKYFYHYSVTDID